Protein AF-0000000078707682 (afdb_homodimer)

Radius of gyration: 32.66 Å; Cα contacts (8 Å, |Δi|>4): 529; chains: 2; bounding box: 116×86×97 Å

Structure (mmCIF, N/CA/C/O backbone):
data_AF-0000000078707682-model_v1
#
loop_
_entity.id
_entity.type
_entity.pdbx_description
1 polymer 'Single-strand binding protein'
#
loop_
_atom_site.group_PDB
_atom_site.id
_atom_site.type_symbol
_atom_site.label_atom_id
_atom_site.label_alt_id
_atom_site.label_comp_id
_atom_site.label_asym_id
_atom_site.label_entity_id
_atom_site.label_seq_id
_atom_site.pdbx_PDB_ins_code
_atom_site.Cartn_x
_atom_site.Cartn_y
_atom_site.Cartn_z
_atom_site.occupancy
_atom_site.B_iso_or_equiv
_atom_site.auth_seq_id
_atom_site.auth_comp_id
_atom_site.auth_asym_id
_atom_site.auth_atom_id
_atom_site.pdbx_PDB_model_num
ATOM 1 N N . MET A 1 1 ? -47 -43.594 68.375 1 39.97 1 MET A N 1
ATOM 2 C CA . MET A 1 1 ? -46.594 -43.719 67 1 39.97 1 MET A CA 1
ATOM 3 C C . MET A 1 1 ? -46.312 -42.344 66.375 1 39.97 1 MET A C 1
ATOM 5 O O . MET A 1 1 ? -47.25 -41.594 66.062 1 39.97 1 MET A O 1
ATOM 9 N N . ASN A 1 2 ? -45.188 -41.594 66.938 1 47.91 2 ASN A N 1
ATOM 10 C CA . ASN A 1 2 ? -44.656 -40.281 66.562 1 47.91 2 ASN A CA 1
ATOM 11 C C . ASN A 1 2 ? -44.219 -40.188 65.125 1 47.91 2 ASN A C 1
ATOM 13 O O . ASN A 1 2 ? -43.344 -40.938 64.688 1 47.91 2 ASN A O 1
ATOM 17 N N . HIS A 1 3 ? -45.188 -39.844 64.188 1 53 3 HIS A N 1
ATOM 18 C CA . HIS A 1 3 ? -45 -39.562 62.75 1 53 3 HIS A CA 1
ATOM 19 C C . HIS A 1 3 ? -44 -38.406 62.562 1 53 3 HIS A C 1
ATOM 21 O O . HIS A 1 3 ? -44.312 -37.25 62.812 1 53 3 HIS A O 1
ATOM 27 N N . LEU A 1 4 ? -42.625 -38.688 62.781 1 52.31 4 LEU A N 1
ATOM 28 C CA . LEU A 1 4 ? -41.531 -37.812 62.438 1 52.31 4 LEU A CA 1
ATOM 29 C C . LEU A 1 4 ? -41.562 -37.469 60.969 1 52.31 4 LEU A C 1
ATOM 31 O O . LEU A 1 4 ? -41.406 -38.344 60.094 1 52.31 4 LEU A O 1
ATOM 35 N N . THR A 1 5 ? -42.438 -36.469 60.531 1 50.19 5 THR A N 1
ATOM 36 C CA . THR A 1 5 ? -42.469 -35.938 59.188 1 50.19 5 THR A CA 1
ATOM 37 C C . THR A 1 5 ? -41.094 -35.375 58.781 1 50.19 5 THR A C 1
ATOM 39 O O . THR A 1 5 ? -40.594 -34.469 59.438 1 50.19 5 THR A O 1
ATOM 42 N N . ALA A 1 6 ? -40.156 -36.219 58.188 1 54.31 6 ALA A N 1
ATOM 43 C CA . ALA A 1 6 ? -38.906 -35.812 57.531 1 54.31 6 ALA A CA 1
ATOM 44 C C . ALA A 1 6 ? -39.156 -34.719 56.5 1 54.31 6 ALA A C 1
ATOM 46 O O . ALA A 1 6 ? -39.906 -34.969 55.531 1 54.31 6 ALA A O 1
ATOM 47 N N . GLN A 1 7 ? -39.344 -33.406 57 1 51.78 7 GLN A N 1
ATOM 48 C CA . GLN A 1 7 ? -39.344 -32.281 56.062 1 51.78 7 GLN A CA 1
ATOM 49 C C . GLN A 1 7 ? -38.156 -32.312 55.125 1 51.78 7 GLN A C 1
ATOM 51 O O . GLN A 1 7 ? -37 -32.375 55.562 1 51.78 7 GLN A O 1
ATOM 56 N N . PHE A 1 8 ? -38.406 -32.969 53.969 1 53 8 PHE A N 1
ATOM 57 C CA . PHE A 1 8 ? -37.5 -32.875 52.812 1 53 8 PHE A CA 1
ATOM 58 C C . PHE A 1 8 ? -37.125 -31.438 52.531 1 53 8 PHE A C 1
ATOM 60 O O . PHE A 1 8 ? -37.969 -30.641 52.156 1 53 8 PHE A O 1
ATOM 67 N N . ILE A 1 9 ? -36.188 -30.859 53.406 1 53.03 9 ILE A N 1
ATOM 68 C CA . ILE A 1 9 ? -35.594 -29.594 53 1 53.03 9 ILE A CA 1
ATOM 69 C C . ILE A 1 9 ? -34.969 -29.703 51.625 1 53.03 9 ILE A C 1
ATOM 71 O O . ILE A 1 9 ? -34.031 -30.453 51.406 1 53.03 9 ILE A O 1
ATOM 75 N N . ARG A 1 10 ? -35.812 -29.531 50.594 1 48.59 10 ARG A N 1
ATOM 76 C CA . ARG A 1 10 ? -35.281 -29.359 49.25 1 48.59 10 ARG A CA 1
ATOM 77 C C . ARG A 1 10 ? -34.281 -28.188 49.188 1 48.59 10 ARG A C 1
ATOM 79 O O . ARG A 1 10 ? -34.625 -27.062 49.562 1 48.59 10 ARG A O 1
ATOM 86 N N . LYS A 1 11 ? -32.969 -28.422 49.406 1 48.66 11 LYS A N 1
ATOM 87 C CA . LYS A 1 11 ? -31.938 -27.422 49.094 1 48.66 11 LYS A CA 1
ATOM 88 C C . LYS A 1 11 ? -32.125 -26.875 47.656 1 48.66 11 LYS A C 1
ATOM 90 O O . LYS A 1 11 ? -32.281 -27.656 46.719 1 48.66 11 LYS A O 1
ATOM 95 N N . SER A 1 12 ? -32.812 -25.703 47.531 1 48.81 12 SER A N 1
ATOM 96 C CA . SER A 1 12 ? -32.812 -24.938 46.281 1 48.81 12 SER A CA 1
ATOM 97 C C . SER A 1 12 ? -31.406 -24.844 45.688 1 48.81 12 SER A C 1
ATOM 99 O O . SER A 1 12 ? -30.469 -24.422 46.375 1 48.81 12 SER A O 1
ATOM 101 N N . ALA A 1 13 ? -30.969 -25.906 44.969 1 51.53 13 ALA A N 1
ATOM 102 C CA . ALA A 1 13 ? -29.75 -25.797 44.156 1 51.53 13 ALA A CA 1
ATOM 103 C C . ALA A 1 13 ? -29.656 -24.422 43.5 1 51.53 13 ALA A C 1
ATOM 105 O O . ALA A 1 13 ? -30.562 -24.016 42.75 1 51.53 13 ALA A O 1
ATOM 106 N N . ALA A 1 14 ? -29.125 -23.359 44.312 1 53.62 14 ALA A N 1
ATOM 107 C CA . ALA A 1 14 ? -28.797 -22.062 43.719 1 53.62 14 ALA A CA 1
ATOM 108 C C . ALA A 1 14 ? -28.203 -22.234 42.312 1 53.62 14 ALA A C 1
ATOM 110 O O . ALA A 1 14 ? -27.297 -23.031 42.125 1 53.62 14 ALA A O 1
ATOM 111 N N . GLN A 1 15 ? -29.047 -22.266 41.25 1 52.91 15 GLN A N 1
ATOM 112 C CA . GLN A 1 15 ? -28.641 -22.219 39.844 1 52.91 15 GLN A CA 1
ATOM 113 C C . GLN A 1 15 ? -27.469 -21.25 39.656 1 52.91 15 GLN A C 1
ATOM 115 O O . GLN A 1 15 ? -27.453 -20.172 40.25 1 52.91 15 GLN A O 1
ATOM 120 N N . ALA A 1 16 ? -26.188 -21.734 39.438 1 56.91 16 ALA A N 1
ATOM 121 C CA . ALA A 1 16 ? -25 -20.953 39.094 1 56.91 16 ALA A CA 1
ATOM 122 C C . ALA A 1 16 ? -25.312 -19.969 37.969 1 56.91 16 ALA A C 1
ATOM 124 O O . ALA A 1 16 ? -26.109 -20.266 37.094 1 56.91 16 ALA A O 1
ATOM 125 N N . PRO A 1 17 ? -25.141 -18.641 38.312 1 53.34 17 PRO A N 1
ATOM 126 C CA . PRO A 1 17 ? -25.359 -17.656 37.25 1 53.34 17 PRO A CA 1
ATOM 127 C C . PRO A 1 17 ? -24.625 -18.016 35.969 1 53.34 17 PRO A C 1
ATOM 129 O O . PRO A 1 17 ? -23.484 -18.469 36 1 53.34 17 PRO A O 1
ATOM 132 N N . LEU A 1 18 ? -25.328 -18.547 34.969 1 54 18 LEU A N 1
ATOM 133 C CA . LEU A 1 18 ? -24.781 -18.672 33.594 1 54 18 LEU A CA 1
ATOM 134 C C . LEU A 1 18 ? -24.062 -17.391 33.188 1 54 18 LEU A C 1
ATOM 136 O O . LEU A 1 18 ? -24.625 -16.297 33.281 1 54 18 LEU A O 1
ATOM 140 N N . CYS A 1 19 ? -22.797 -17.266 33.469 1 49.53 19 CYS A N 1
ATOM 141 C CA . CYS A 1 19 ? -21.984 -16.188 32.906 1 49.53 19 CYS A CA 1
ATOM 142 C C . CYS A 1 19 ? -22.328 -15.961 31.422 1 49.53 19 CYS A C 1
ATOM 144 O O . CYS A 1 19 ? -22.297 -16.891 30.625 1 49.53 19 CYS A O 1
ATOM 146 N N . ARG A 1 20 ? -23.172 -15.023 31.094 1 51.44 20 ARG A N 1
ATOM 147 C CA . ARG A 1 20 ? -23.359 -14.586 29.719 1 51.44 20 ARG A CA 1
ATOM 148 C C . ARG A 1 20 ? -22.016 -14.266 29.062 1 51.44 20 ARG A C 1
ATOM 150 O O . ARG A 1 20 ? -21.234 -13.461 29.594 1 51.44 20 ARG A O 1
ATOM 157 N N . ARG A 1 21 ? -21.438 -15.219 28.469 1 47.03 21 ARG A N 1
ATOM 158 C CA . ARG A 1 21 ? -20.297 -14.953 27.594 1 47.03 21 ARG A CA 1
ATOM 159 C C . ARG A 1 21 ? -20.562 -13.742 26.703 1 47.03 21 ARG A C 1
ATOM 161 O O . ARG A 1 21 ? -21.547 -13.719 25.953 1 47.03 21 ARG A O 1
ATOM 168 N N . PHE A 1 22 ? -20.25 -12.516 27.172 1 44.34 22 PHE A N 1
ATOM 169 C CA . PHE A 1 22 ? -20.219 -11.406 26.234 1 44.34 22 PHE A CA 1
ATOM 170 C C . PHE A 1 22 ? -19.453 -11.789 24.969 1 44.34 22 PHE A C 1
ATOM 172 O O . PHE A 1 22 ? -18.266 -12.102 25.031 1 44.34 22 PHE A O 1
ATOM 179 N N . SER A 1 23 ? -20.156 -12.539 24.094 1 45.31 23 SER A N 1
ATOM 180 C CA . SER A 1 23 ? -19.531 -12.664 22.781 1 45.31 23 SER A CA 1
ATOM 181 C C . SER A 1 23 ? -19.047 -11.305 22.266 1 45.31 23 SER A C 1
ATOM 183 O O . SER A 1 23 ? -19.844 -10.375 22.125 1 45.31 23 SER A O 1
ATOM 185 N N . VAL A 1 24 ? -17.969 -10.805 22.734 1 47.12 24 VAL A N 1
ATOM 186 C CA . VAL A 1 24 ? -17.391 -9.578 22.188 1 47.12 24 VAL A CA 1
ATOM 187 C C . VAL A 1 24 ? -17.281 -9.688 20.672 1 47.12 24 VAL A C 1
ATOM 189 O O . VAL A 1 24 ? -16.469 -10.461 20.156 1 47.12 24 VAL A O 1
ATOM 192 N N . THR A 1 25 ? -18.375 -9.711 19.875 1 49.91 25 THR A N 1
ATOM 193 C CA . THR A 1 25 ? -18.328 -9.578 18.422 1 49.91 25 THR A CA 1
ATOM 194 C C . THR A 1 25 ? -17.406 -8.43 18.016 1 49.91 25 THR A C 1
ATOM 196 O O . THR A 1 25 ? -17.75 -7.262 18.219 1 49.91 25 THR A O 1
ATOM 199 N N . THR A 1 26 ? -16.156 -8.57 18.328 1 50.88 26 THR A N 1
ATOM 200 C CA . THR A 1 26 ? -15.227 -7.523 17.922 1 50.88 26 THR A CA 1
ATOM 201 C C . THR A 1 26 ? -15.539 -7.062 16.5 1 50.88 26 THR A C 1
ATOM 203 O O . THR A 1 26 ? -15.695 -7.883 15.586 1 50.88 26 THR A O 1
ATOM 206 N N . ALA A 1 27 ? -16.328 -6.094 16.422 1 53.97 27 ALA A N 1
ATOM 207 C CA . ALA A 1 27 ? -16.656 -5.445 15.156 1 53.97 27 ALA A CA 1
ATOM 208 C C . ALA A 1 27 ? -15.469 -5.484 14.203 1 53.97 27 ALA A C 1
ATOM 210 O O . ALA A 1 27 ? -14.328 -5.23 14.602 1 53.97 27 ALA A O 1
ATOM 211 N N . SER A 1 28 ? -15.422 -6.516 13.336 1 60.12 28 SER A N 1
ATOM 212 C CA . SER A 1 28 ? -14.367 -6.68 12.336 1 60.12 28 SER A CA 1
ATOM 213 C C . SER A 1 28 ? -14.008 -5.352 11.688 1 60.12 28 SER A C 1
ATOM 215 O O . SER A 1 28 ? -14.805 -4.793 10.922 1 60.12 28 SER A O 1
ATOM 217 N N . SER A 1 29 ? -13.156 -4.531 12.359 1 81.19 29 SER A N 1
ATOM 218 C CA . SER A 1 29 ? -12.742 -3.242 11.812 1 81.19 29 SER A CA 1
ATOM 219 C C . SER A 1 29 ? -11.914 -3.424 10.547 1 81.19 29 SER A C 1
ATOM 221 O O . SER A 1 29 ? -11.227 -4.434 10.383 1 81.19 29 SER A O 1
ATOM 223 N N . MET A 1 30 ? -12.297 -2.74 9.445 1 89.19 30 MET A N 1
ATOM 224 C CA . MET A 1 30 ? -11.492 -2.699 8.227 1 89.19 30 MET A CA 1
ATOM 225 C C . MET A 1 30 ? -10.148 -2.023 8.484 1 89.19 30 MET A C 1
ATOM 227 O O . MET A 1 30 ? -10.031 -1.186 9.375 1 89.19 30 MET A O 1
ATOM 231 N N . TYR A 1 31 ? -9.227 -2.695 7.836 1 90.38 31 TYR A N 1
ATOM 232 C CA . TYR A 1 31 ? -7.855 -2.26 8.062 1 90.38 31 TYR A CA 1
ATOM 233 C C . TYR A 1 31 ? -7.133 -2.02 6.742 1 90.38 31 TYR A C 1
ATOM 235 O O . TYR A 1 31 ? -7.266 -2.809 5.805 1 90.38 31 TYR A O 1
ATOM 243 N N . ASN A 1 32 ? -6.453 -0.875 6.535 1 95.38 32 ASN A N 1
ATOM 244 C CA . ASN A 1 32 ? -5.609 -0.498 5.406 1 95.38 32 ASN A CA 1
ATOM 245 C C . ASN A 1 32 ? -4.297 0.125 5.875 1 95.38 32 ASN A C 1
ATOM 247 O O . ASN A 1 32 ? -4.258 1.3 6.242 1 95.38 32 ASN A O 1
ATOM 251 N N . ARG A 1 33 ? -3.25 -0.636 5.801 1 95.38 33 ARG A N 1
ATOM 252 C CA . ARG A 1 33 ? -1.972 -0.145 6.305 1 95.38 33 ARG A CA 1
ATOM 253 C C . ARG A 1 33 ? -0.831 -0.515 5.363 1 95.38 33 ARG A C 1
ATOM 255 O O . ARG A 1 33 ? -0.75 -1.651 4.895 1 95.38 33 ARG A O 1
ATOM 262 N N . VAL A 1 34 ? -0.071 0.464 5.148 1 96.56 34 VAL A N 1
ATOM 263 C CA . VAL A 1 34 ? 1.146 0.292 4.363 1 96.56 34 VAL A CA 1
ATOM 264 C C . VAL A 1 34 ? 2.365 0.635 5.219 1 96.56 34 VAL A C 1
ATOM 266 O O . VAL A 1 34 ? 2.369 1.646 5.926 1 96.56 34 VAL A O 1
ATOM 269 N N . THR A 1 35 ? 3.332 -0.21 5.191 1 96.06 35 THR A N 1
ATOM 270 C CA . THR A 1 35 ? 4.621 0.032 5.828 1 96.06 35 THR A CA 1
ATOM 271 C C . THR A 1 35 ? 5.754 -0.079 4.812 1 96.06 35 THR A C 1
ATOM 273 O O . THR A 1 35 ? 5.945 -1.132 4.199 1 96.06 35 THR A O 1
ATOM 276 N N . LEU A 1 36 ? 6.488 0.986 4.695 1 95.94 36 LEU A N 1
ATOM 277 C CA . LEU A 1 36 ? 7.609 1.041 3.76 1 95.94 36 LEU A CA 1
ATOM 278 C C . LEU A 1 36 ? 8.906 1.394 4.48 1 95.94 36 LEU A C 1
ATOM 280 O O . LEU A 1 36 ? 8.914 2.25 5.367 1 95.94 36 LEU A O 1
ATOM 284 N N . VAL A 1 37 ? 9.906 0.72 4.121 1 95 37 VAL A N 1
ATOM 285 C CA . VAL A 1 37 ? 11.273 1.131 4.422 1 95 37 VAL A CA 1
ATOM 286 C C . VAL A 1 37 ? 12.078 1.237 3.127 1 95 37 VAL A C 1
ATOM 288 O O . VAL A 1 37 ? 12.234 0.25 2.404 1 95 37 VAL A O 1
ATOM 291 N N . GLY A 1 38 ? 12.445 2.359 2.824 1 95.88 38 GLY A N 1
ATOM 292 C CA . GLY A 1 38 ? 13.172 2.633 1.593 1 95.88 38 GLY A CA 1
ATOM 293 C C . GLY A 1 38 ? 13.93 3.949 1.623 1 95.88 38 GLY A C 1
ATOM 294 O O . GLY A 1 38 ? 14.109 4.543 2.688 1 95.88 38 GLY A O 1
ATOM 295 N N . ASN A 1 39 ? 14.422 4.344 0.494 1 95.19 39 ASN A N 1
ATOM 296 C CA . ASN A 1 39 ? 15.211 5.562 0.378 1 95.19 39 ASN A CA 1
ATOM 297 C C . ASN A 1 39 ? 14.414 6.688 -0.28 1 95.19 39 ASN A C 1
ATOM 299 O O . ASN A 1 39 ? 13.703 6.457 -1.258 1 95.19 39 ASN A O 1
ATOM 303 N N . VAL A 1 40 ? 14.641 7.797 0.328 1 95.81 40 VAL A N 1
ATOM 304 C CA . VAL A 1 40 ? 13.992 8.969 -0.249 1 95.81 40 VAL A CA 1
ATOM 305 C C . VAL A 1 40 ? 14.594 9.273 -1.619 1 95.81 40 VAL A C 1
ATOM 307 O O . VAL A 1 40 ? 15.812 9.242 -1.788 1 95.81 40 VAL A O 1
ATOM 310 N N . GLY A 1 41 ? 13.758 9.508 -2.605 1 96 41 GLY A N 1
ATOM 311 C CA . GLY A 1 41 ? 14.219 9.859 -3.939 1 96 41 GLY A CA 1
ATOM 312 C C . GLY A 1 41 ? 14.633 11.312 -4.062 1 96 41 GLY A C 1
ATOM 313 O O . GLY A 1 41 ? 15.82 11.633 -3.975 1 96 41 GLY A O 1
ATOM 314 N N . GLN A 1 42 ? 13.672 12.227 -4.273 1 94.25 42 GLN A N 1
ATOM 315 C CA . GLN A 1 42 ? 13.93 13.664 -4.371 1 94.25 42 GLN A CA 1
ATOM 316 C C . GLN A 1 42 ? 13.477 14.383 -3.105 1 94.25 42 GLN A C 1
ATOM 318 O O . GLN A 1 42 ? 12.805 13.805 -2.256 1 94.25 42 GLN A O 1
ATOM 323 N N . LEU A 1 43 ? 13.906 15.578 -3.072 1 93.69 43 LEU A N 1
ATOM 324 C CA . LEU A 1 43 ? 13.5 16.406 -1.946 1 93.69 43 LEU A CA 1
ATOM 325 C C . LEU A 1 43 ? 11.977 16.547 -1.894 1 93.69 43 LEU A C 1
ATOM 327 O O . LEU A 1 43 ? 11.328 16.719 -2.93 1 93.69 43 LEU A O 1
ATOM 331 N N . PRO A 1 44 ? 11.492 16.484 -0.747 1 95.31 44 PRO A N 1
ATOM 332 C CA . PRO A 1 44 ? 10.039 16.672 -0.635 1 95.31 44 PRO A CA 1
ATOM 333 C C . PRO A 1 44 ? 9.578 18.047 -1.106 1 95.31 44 PRO A C 1
ATOM 335 O O . PRO A 1 44 ? 10.266 19.047 -0.881 1 95.31 44 PRO A O 1
ATOM 338 N N . THR A 1 45 ? 8.453 18.047 -1.744 1 95.31 45 THR A N 1
ATOM 339 C CA . THR A 1 45 ? 7.84 19.281 -2.244 1 95.31 45 THR A CA 1
ATOM 340 C C . THR A 1 45 ? 6.602 19.641 -1.431 1 95.31 45 THR A C 1
ATOM 342 O O . THR A 1 45 ? 5.77 18.766 -1.144 1 95.31 45 THR A O 1
ATOM 345 N N . PHE A 1 46 ? 6.488 20.953 -1.087 1 94.25 46 PHE A N 1
ATOM 346 C CA . PHE A 1 46 ? 5.328 21.453 -0.352 1 94.25 46 PHE A CA 1
ATOM 347 C C . PHE A 1 46 ? 4.305 22.062 -1.302 1 94.25 46 PHE A C 1
ATOM 349 O O . PHE A 1 46 ? 4.652 22.875 -2.156 1 94.25 46 PHE A O 1
ATOM 356 N N . HIS A 1 47 ? 3.127 21.484 -1.215 1 93.12 47 HIS A N 1
ATOM 357 C CA . HIS A 1 47 ? 2.004 22.031 -1.968 1 93.12 47 HIS A CA 1
ATOM 358 C C . HIS A 1 47 ? 1.03 22.766 -1.051 1 93.12 47 HIS A C 1
ATOM 360 O O . HIS A 1 47 ? 0.373 22.141 -0.214 1 93.12 47 HIS A O 1
ATOM 366 N N . GLU A 1 48 ? 0.895 24 -1.245 1 89.69 48 GLU A N 1
ATOM 367 C CA . GLU A 1 48 ? -0.021 24.797 -0.43 1 89.69 48 GLU A CA 1
ATOM 368 C C . GLU A 1 48 ? -1.459 24.656 -0.923 1 89.69 48 GLU A C 1
ATOM 370 O O . GLU A 1 48 ? -1.707 24.625 -2.129 1 89.69 48 GLU A O 1
ATOM 375 N N . PHE A 1 49 ? -2.363 24.422 0.012 1 83.94 49 PHE A N 1
ATOM 376 C CA . PHE A 1 49 ? -3.768 24.453 -0.379 1 83.94 49 PHE A CA 1
ATOM 377 C C . PHE A 1 49 ? -4.215 25.875 -0.677 1 83.94 49 PHE A C 1
ATOM 379 O O . PHE A 1 49 ? -3.711 26.828 -0.08 1 83.94 49 PHE A O 1
ATOM 386 N N . PRO A 1 50 ? -5.043 26.016 -1.774 1 71.5 50 PRO A N 1
ATOM 387 C CA . PRO A 1 50 ? -5.527 27.359 -2.057 1 71.5 50 PRO A CA 1
ATOM 388 C C . PRO A 1 50 ? -6.336 27.953 -0.903 1 71.5 50 PRO A C 1
ATOM 390 O O . PRO A 1 50 ? -6.984 27.219 -0.157 1 71.5 50 PRO A O 1
ATOM 393 N N . ALA A 1 51 ? -5.984 29.047 -0.509 1 59.31 51 ALA A N 1
ATOM 394 C CA . ALA A 1 51 ? -6.695 29.797 0.532 1 59.31 51 ALA A CA 1
ATOM 395 C C . ALA A 1 51 ? -8.203 29.766 0.288 1 59.31 51 ALA A C 1
ATOM 397 O O . ALA A 1 51 ? -8.656 29.891 -0.854 1 59.31 51 ALA A O 1
ATOM 398 N N . ARG A 1 52 ? -8.914 28.844 0.993 1 55.41 52 ARG A N 1
ATOM 399 C CA . ARG A 1 52 ? -10.359 29.031 0.872 1 55.41 52 ARG A CA 1
ATOM 400 C C . ARG A 1 52 ? -10.75 30.484 1.145 1 55.41 52 ARG A C 1
ATOM 402 O O . ARG A 1 52 ? -10.312 31.062 2.133 1 55.41 52 ARG A O 1
ATOM 409 N N . SER A 1 53 ? -11.062 31.109 0.08 1 48.62 53 SER A N 1
ATOM 410 C CA . SER A 1 53 ? -11.562 32.469 0.257 1 48.62 53 SER A CA 1
ATOM 411 C C . SER A 1 53 ? -12.672 32.5 1.302 1 48.62 53 SER A C 1
ATOM 413 O O . SER A 1 53 ? -13.641 31.75 1.222 1 48.62 53 SER A O 1
ATOM 415 N N . GLN A 1 54 ? -12.312 32.781 2.529 1 44.5 54 GLN A N 1
ATOM 416 C CA . GLN A 1 54 ? -13.32 33.062 3.539 1 44.5 54 GLN A CA 1
ATOM 417 C C . GLN A 1 54 ? -14.406 34 2.979 1 44.5 54 GLN A C 1
ATOM 419 O O . GLN A 1 54 ? -14.156 35.156 2.699 1 44.5 54 GLN A O 1
ATOM 424 N N . GLU A 1 55 ? -15.328 33.5 2.217 1 42.09 55 GLU A N 1
ATOM 425 C CA . GLU A 1 55 ? -16.391 34.406 1.821 1 42.09 55 GLU A CA 1
ATOM 426 C C . GLU A 1 55 ? -16.828 35.281 2.994 1 42.09 55 GLU A C 1
ATOM 428 O O . GLU A 1 55 ? -17.703 36.125 2.844 1 42.09 55 GLU A O 1
ATOM 433 N N . ASP A 1 56 ? -17.047 34.812 4.301 1 37.59 56 ASP A N 1
ATOM 434 C CA . ASP A 1 56 ? -17.875 35.688 5.098 1 37.59 56 ASP A CA 1
ATOM 435 C C . ASP A 1 56 ? -17.141 37 5.418 1 37.59 56 ASP A C 1
ATOM 437 O O . ASP A 1 56 ? -15.953 36.969 5.734 1 37.59 56 ASP A O 1
ATOM 441 N N . GLY A 1 57 ? -17.5 38.219 5.008 1 41.16 57 GLY A N 1
ATOM 442 C CA . GLY A 1 57 ? -17.266 39.656 5.188 1 41.16 57 GLY A CA 1
ATOM 443 C C . GLY A 1 57 ? -16.812 40 6.594 1 41.16 57 GLY A C 1
ATOM 444 O O . GLY A 1 57 ? -16.766 41.188 6.953 1 41.16 57 GLY A O 1
ATOM 445 N N . GLY A 1 58 ? -17.172 39.219 7.664 1 41.75 58 GLY A N 1
ATOM 446 C CA . GLY A 1 58 ? -16.891 39.875 8.938 1 41.75 58 GLY A CA 1
ATOM 447 C C . GLY A 1 58 ? -15.414 40.094 9.18 1 41.75 58 GLY A C 1
ATOM 448 O O . GLY A 1 58 ? -14.57 39.469 8.516 1 41.75 58 GLY A O 1
ATOM 449 N N . ALA A 1 59 ? -15.07 41.219 9.859 1 40.69 59 ALA A N 1
ATOM 450 C CA . ALA A 1 59 ? -13.789 41.781 10.305 1 40.69 59 ALA A CA 1
ATOM 451 C C . ALA A 1 59 ? -12.883 40.688 10.875 1 40.69 59 ALA A C 1
ATOM 453 O O . ALA A 1 59 ? -13.141 40.156 11.969 1 40.69 59 ALA A O 1
ATOM 454 N N . VAL A 1 60 ? -12.367 39.812 10.164 1 38.97 60 VAL A N 1
ATOM 455 C CA . VAL A 1 60 ? -11.32 38.969 10.727 1 38.97 60 VAL A CA 1
ATOM 456 C C . VAL A 1 60 ? -10.219 39.844 11.32 1 38.97 60 VAL A C 1
ATOM 458 O O . VAL A 1 60 ? -9.711 40.75 10.664 1 38.97 60 VAL A O 1
ATOM 461 N N . SER A 1 61 ? -10.281 40.188 12.602 1 39.34 61 SER A N 1
ATOM 462 C CA . SER A 1 61 ? -9.203 40.875 13.297 1 39.34 61 SER A CA 1
ATOM 463 C C . SER A 1 61 ? -7.836 40.375 12.836 1 39.34 61 SER A C 1
ATOM 465 O O . SER A 1 61 ? -7.707 39.25 12.359 1 39.34 61 SER A O 1
ATOM 467 N N . GLU A 1 62 ? -6.719 41.312 12.586 1 41.38 62 GLU A N 1
ATOM 468 C CA . GLU A 1 62 ? -5.316 41.281 12.188 1 41.38 62 GLU A CA 1
ATOM 469 C C . GLU A 1 62 ? -4.598 40.062 12.797 1 41.38 62 GLU A C 1
ATOM 471 O O . GLU A 1 62 ? -3.51 39.688 12.352 1 41.38 62 GLU A O 1
ATOM 476 N N . THR A 1 63 ? -4.691 40.031 14.164 1 40.41 63 THR A N 1
ATOM 477 C CA . THR A 1 63 ? -3.676 39.312 14.93 1 40.41 63 THR A CA 1
ATOM 478 C C . THR A 1 63 ? -3.549 37.875 14.453 1 40.41 63 THR A C 1
ATOM 480 O O . THR A 1 63 ? -2.439 37.344 14.312 1 40.41 63 THR A O 1
ATOM 483 N N . SER A 1 64 ? -4.523 37.062 14.766 1 41.16 64 SER A N 1
ATOM 484 C CA . SER A 1 64 ? -4.363 35.594 14.836 1 41.16 64 SER A CA 1
ATOM 485 C C . SER A 1 64 ? -4.348 34.969 13.438 1 41.16 64 SER A C 1
ATOM 487 O O . SER A 1 64 ? -4.457 33.75 13.297 1 41.16 64 SER A O 1
ATOM 489 N N . SER A 1 65 ? -4.598 35.75 12.414 1 42.91 65 SER A N 1
ATOM 490 C CA . SER A 1 65 ? -4.926 35.094 11.156 1 42.91 65 SER A CA 1
ATOM 491 C C . SER A 1 65 ? -3.707 34.406 10.562 1 42.91 65 SER A C 1
ATOM 493 O O . SER A 1 65 ? -3.344 34.656 9.406 1 42.91 65 SER A O 1
ATOM 495 N N . ALA A 1 66 ? -2.646 34.312 11.273 1 44.09 66 ALA A N 1
ATOM 496 C CA . ALA A 1 66 ? -1.682 33.438 10.625 1 44.09 66 ALA A CA 1
ATOM 497 C C . ALA A 1 66 ? -2.387 32.312 9.859 1 44.09 66 ALA A C 1
ATOM 499 O O . ALA A 1 66 ? -2.91 31.391 10.469 1 44.09 66 ALA A O 1
ATOM 500 N N . SER A 1 67 ? -3.111 32.594 8.836 1 47.34 67 SER A N 1
ATOM 501 C CA . SER A 1 67 ? -3.641 31.656 7.871 1 47.34 67 SER A CA 1
ATOM 502 C C . SER A 1 67 ? -2.697 30.469 7.691 1 47.34 67 SER A C 1
ATOM 504 O O . SER A 1 67 ? -1.639 30.594 7.07 1 47.34 67 SER A O 1
ATOM 506 N N . THR A 1 68 ? -2.289 29.812 8.758 1 49.59 68 THR A N 1
ATOM 507 C CA . THR A 1 68 ? -1.44 28.625 8.648 1 49.59 68 THR A CA 1
ATOM 508 C C . THR A 1 68 ? -1.679 27.906 7.324 1 49.59 68 THR A C 1
ATOM 510 O O . THR A 1 68 ? -2.789 27.453 7.055 1 49.59 68 THR A O 1
ATOM 513 N N . ALA A 1 69 ? -1.065 28.375 6.293 1 55.47 69 ALA A N 1
ATOM 514 C CA . ALA A 1 69 ? -1.097 27.719 4.988 1 55.47 69 ALA A CA 1
ATOM 515 C C . ALA A 1 69 ? -1.206 26.203 5.137 1 55.47 69 ALA A C 1
ATOM 517 O O . ALA A 1 69 ? -0.338 25.578 5.738 1 55.47 69 ALA A O 1
ATOM 518 N N . THR A 1 70 ? -2.402 25.641 5.246 1 79.25 70 THR A N 1
ATOM 519 C CA . THR A 1 70 ? -2.609 24.203 5.254 1 79.25 70 THR A CA 1
ATOM 520 C C . THR A 1 70 ? -2.184 23.578 3.924 1 79.25 70 THR A C 1
ATOM 522 O O . THR A 1 70 ? -2.451 24.141 2.859 1 79.25 70 THR A O 1
ATOM 525 N N . GLY A 1 71 ? -1.175 22.891 3.85 1 89.44 71 GLY A N 1
ATOM 526 C CA . GLY A 1 71 ? -0.692 22.219 2.652 1 89.44 71 GLY A CA 1
ATOM 527 C C . GLY A 1 71 ? -0.325 20.766 2.889 1 89.44 71 GLY A C 1
ATOM 528 O O . GLY A 1 71 ? -0.646 20.203 3.938 1 89.44 71 GLY A O 1
ATOM 529 N N . VAL A 1 72 ? 0.099 20.234 1.822 1 92.81 72 VAL A N 1
ATOM 530 C CA . VAL A 1 72 ? 0.501 18.828 1.844 1 92.81 72 VAL A CA 1
ATOM 531 C C . VAL A 1 72 ? 1.914 18.688 1.283 1 92.81 72 VAL A C 1
ATOM 533 O O . VAL A 1 72 ? 2.316 19.453 0.398 1 92.81 72 VAL A O 1
ATOM 536 N N . TRP A 1 73 ? 2.684 17.734 1.856 1 93.69 73 TRP A N 1
ATOM 537 C CA . TRP A 1 73 ? 4.008 17.375 1.354 1 93.69 73 TRP A CA 1
ATOM 538 C C . TRP A 1 73 ? 3.943 16.125 0.484 1 93.69 73 TRP A C 1
ATOM 540 O O . TRP A 1 73 ? 3.234 15.172 0.811 1 93.69 73 TRP A O 1
ATOM 550 N N . THR A 1 74 ? 4.75 16.172 -0.598 1 94.81 74 THR A N 1
ATOM 551 C CA . THR A 1 74 ? 4.852 14.984 -1.441 1 94.81 74 THR A CA 1
ATOM 552 C C . THR A 1 74 ? 6.312 14.641 -1.715 1 94.81 74 THR A C 1
ATOM 554 O O . THR A 1 74 ? 7.148 15.531 -1.874 1 94.81 74 THR A O 1
ATOM 557 N N . PHE A 1 75 ? 6.668 13.359 -1.758 1 95.12 75 PHE A N 1
ATOM 558 C CA . PHE A 1 75 ? 7.973 12.82 -2.119 1 95.12 75 PHE A CA 1
ATOM 559 C C . PHE A 1 75 ? 7.863 11.344 -2.498 1 95.12 75 PHE A C 1
ATOM 561 O O . PHE A 1 75 ? 6.789 10.75 -2.398 1 95.12 75 PHE A O 1
ATOM 568 N N . SER A 1 76 ? 8.93 10.828 -2.943 1 96.12 76 SER A N 1
ATOM 569 C CA . SER A 1 76 ? 8.922 9.422 -3.338 1 96.12 76 SER A CA 1
ATOM 570 C C . SER A 1 76 ? 9.891 8.602 -2.486 1 96.12 76 SER A C 1
ATOM 572 O O . SER A 1 76 ? 10.891 9.133 -1.997 1 96.12 76 SER A O 1
ATOM 574 N N . VAL A 1 77 ? 9.539 7.367 -2.332 1 95.75 77 VAL A N 1
ATOM 575 C CA . VAL A 1 77 ? 10.383 6.406 -1.63 1 95.75 77 VAL A CA 1
ATOM 576 C C . VAL A 1 77 ? 10.648 5.199 -2.529 1 95.75 77 VAL A C 1
ATOM 578 O O . VAL A 1 77 ? 9.719 4.617 -3.09 1 95.75 77 VAL A O 1
ATOM 581 N N . ALA A 1 78 ? 11.93 4.945 -2.643 1 96 78 ALA A N 1
ATOM 582 C CA . ALA A 1 78 ? 12.328 3.777 -3.428 1 96 78 ALA A CA 1
ATOM 583 C C . ALA A 1 78 ? 12.445 2.539 -2.545 1 96 78 ALA A C 1
ATOM 585 O O . ALA A 1 78 ? 13.102 2.572 -1.503 1 96 78 ALA A O 1
ATOM 586 N N . THR A 1 79 ? 11.836 1.476 -2.918 1 95.56 79 THR A N 1
ATOM 587 C CA . THR A 1 79 ? 12.07 0.157 -2.34 1 95.56 79 THR A CA 1
ATOM 588 C C . THR A 1 79 ? 12.539 -0.827 -3.408 1 95.56 79 THR A C 1
ATOM 590 O O . THR A 1 79 ? 12.125 -0.734 -4.566 1 95.56 79 THR A O 1
ATOM 593 N N . ASN A 1 80 ? 13.414 -1.667 -2.959 1 92.56 80 ASN A N 1
ATOM 594 C CA . ASN A 1 80 ? 13.977 -2.635 -3.895 1 92.56 80 ASN A CA 1
ATOM 595 C C . ASN A 1 80 ? 13.641 -4.066 -3.486 1 92.56 80 ASN A C 1
ATOM 597 O O . ASN A 1 80 ? 13.547 -4.375 -2.297 1 92.56 80 ASN A O 1
ATOM 601 N N . ARG A 1 81 ? 13.422 -4.82 -4.551 1 85.81 81 ARG A N 1
ATOM 602 C CA . ARG A 1 81 ? 13.234 -6.254 -4.348 1 85.81 81 ARG A CA 1
ATOM 603 C C . ARG A 1 81 ? 14.102 -7.062 -5.301 1 85.81 81 ARG A C 1
ATOM 605 O O . ARG A 1 81 ? 14.32 -6.656 -6.445 1 85.81 81 ARG A O 1
ATOM 612 N N . SER A 1 82 ? 14.648 -8.164 -4.781 1 85.69 82 SER A N 1
ATOM 613 C CA . SER A 1 82 ? 15.453 -9.047 -5.613 1 85.69 82 SER A CA 1
ATOM 614 C C . SER A 1 82 ? 14.633 -10.234 -6.109 1 85.69 82 SER A C 1
ATOM 616 O O . SER A 1 82 ? 13.938 -10.883 -5.328 1 85.69 82 SER A O 1
ATOM 618 N N . LYS A 1 83 ? 14.562 -10.305 -7.426 1 78.75 83 LYS A N 1
ATOM 619 C CA . LYS A 1 83 ? 13.867 -11.445 -8.023 1 78.75 83 LYS A CA 1
ATOM 620 C C . LYS A 1 83 ? 14.797 -12.258 -8.914 1 78.75 83 LYS A C 1
ATOM 622 O O . LYS A 1 83 ? 15.672 -11.695 -9.578 1 78.75 83 LYS A O 1
ATOM 627 N N . LYS A 1 84 ? 14.625 -13.578 -8.844 1 80.75 84 LYS A N 1
ATOM 628 C CA . LYS A 1 84 ? 15.406 -14.461 -9.711 1 80.75 84 LYS A CA 1
ATOM 629 C C . LYS A 1 84 ? 14.781 -14.562 -11.094 1 80.75 84 LYS A C 1
ATOM 631 O O . LYS A 1 84 ? 13.617 -14.945 -11.234 1 80.75 84 LYS A O 1
ATOM 636 N N . SE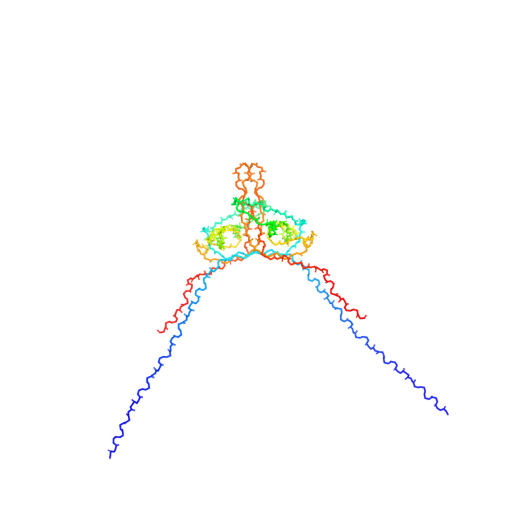R A 1 85 ? 15.523 -14.078 -12.016 1 74.94 85 SER A N 1
ATOM 637 C CA . SER A 1 85 ? 15.047 -14.141 -13.391 1 74.94 85 SER A CA 1
ATOM 638 C C . SER A 1 85 ? 15.039 -15.578 -13.906 1 74.94 85 SER A C 1
ATOM 640 O O . SER A 1 85 ? 15.531 -16.484 -13.227 1 74.94 85 SER A O 1
ATOM 642 N N . PHE A 1 86 ? 14.297 -15.797 -15.055 1 73.25 86 PHE A N 1
ATOM 643 C CA . PHE A 1 86 ? 14.219 -17.109 -15.68 1 73.25 86 PHE A CA 1
ATOM 644 C C . PHE A 1 86 ? 15.609 -17.656 -15.977 1 73.25 86 PHE A C 1
ATOM 646 O O . PHE A 1 86 ? 15.828 -18.875 -15.938 1 73.25 86 PHE A O 1
ATOM 653 N N . THR A 1 87 ? 16.469 -16.781 -16.188 1 77 87 THR A N 1
ATOM 654 C CA . THR A 1 87 ? 17.828 -17.172 -16.547 1 77 87 THR A CA 1
ATOM 655 C C . THR A 1 87 ? 18.656 -17.484 -15.305 1 77 87 THR A C 1
ATOM 657 O O . THR A 1 87 ? 19.797 -17.906 -15.398 1 77 87 THR A O 1
ATOM 660 N N . GLY A 1 88 ? 18 -17.344 -14.227 1 79.56 88 GLY A N 1
ATOM 661 C CA . GLY A 1 88 ? 18.672 -17.656 -12.984 1 79.56 88 GLY A CA 1
ATOM 662 C C . GLY A 1 88 ? 19.422 -16.469 -12.391 1 79.56 88 GLY A C 1
ATOM 663 O O . GLY A 1 88 ? 20.062 -16.594 -11.344 1 79.56 88 GLY A O 1
ATOM 664 N N . GLU A 1 89 ? 19.453 -15.422 -13.172 1 83.81 89 GLU A N 1
ATOM 665 C CA . GLU A 1 89 ? 20.141 -14.234 -12.664 1 83.81 89 GLU A CA 1
ATOM 666 C C . GLU A 1 89 ? 19.234 -13.422 -11.75 1 83.81 89 GLU A C 1
ATOM 668 O O . GLU A 1 89 ? 18.016 -13.359 -11.961 1 83.81 89 GLU A O 1
ATOM 673 N N . TRP A 1 90 ? 19.875 -12.984 -10.648 1 85.44 90 TRP A N 1
ATOM 674 C CA . TRP A 1 90 ? 19.141 -12.109 -9.734 1 85.44 90 TRP A CA 1
ATOM 675 C C . TRP A 1 90 ? 19.031 -10.703 -10.312 1 85.44 90 TRP A C 1
ATOM 677 O O . TRP A 1 90 ? 20.031 -10.102 -10.703 1 85.44 90 TRP A O 1
ATOM 687 N N . VAL A 1 91 ? 17.797 -10.344 -10.492 1 87.19 91 VAL A N 1
ATOM 688 C CA . VAL A 1 91 ? 17.531 -9.008 -11.008 1 87.19 91 VAL A CA 1
ATOM 689 C C . VAL A 1 91 ? 16.891 -8.156 -9.914 1 87.19 91 VAL A C 1
ATOM 691 O O . VAL A 1 91 ? 15.984 -8.609 -9.211 1 87.19 91 VAL A O 1
ATOM 694 N N . ARG A 1 92 ? 17.453 -6.98 -9.766 1 86.38 92 ARG A N 1
ATOM 695 C CA . ARG A 1 92 ? 16.906 -6.023 -8.797 1 86.38 92 ARG A CA 1
ATOM 696 C C . ARG A 1 92 ? 15.828 -5.156 -9.438 1 86.38 92 ARG A C 1
ATOM 698 O O . ARG A 1 92 ? 16.031 -4.574 -10.5 1 86.38 92 ARG A O 1
ATOM 705 N N . GLU A 1 93 ? 14.602 -5.164 -8.797 1 89.38 93 GLU A N 1
ATOM 706 C CA . GLU A 1 93 ? 13.5 -4.309 -9.234 1 89.38 93 GLU A CA 1
ATOM 707 C C . GLU A 1 93 ? 13.203 -3.229 -8.203 1 89.38 93 GLU A C 1
ATOM 709 O O . GLU A 1 93 ? 13.117 -3.514 -7.004 1 89.38 93 GLU A O 1
ATOM 714 N N . THR A 1 94 ? 13.062 -1.963 -8.719 1 92.38 94 THR A N 1
ATOM 715 C CA . THR A 1 94 ? 12.789 -0.833 -7.836 1 92.38 94 THR A CA 1
ATOM 716 C C . THR A 1 94 ? 11.336 -0.377 -7.977 1 92.38 94 THR A C 1
ATOM 718 O O . THR A 1 94 ? 10.836 -0.2 -9.086 1 92.38 94 THR A O 1
ATOM 721 N N . ASP A 1 95 ? 10.68 -0.287 -6.863 1 92.44 95 ASP A N 1
ATOM 722 C CA . ASP A 1 95 ? 9.359 0.336 -6.812 1 92.44 95 ASP A CA 1
ATOM 723 C C . ASP A 1 95 ? 9.445 1.751 -6.242 1 92.44 95 ASP A C 1
ATOM 725 O O . ASP A 1 95 ? 10.07 1.974 -5.203 1 92.44 95 ASP A O 1
ATOM 729 N N . TRP A 1 96 ? 8.836 2.686 -6.949 1 93.06 96 TRP A N 1
ATOM 730 C CA . TRP A 1 96 ? 8.781 4.074 -6.508 1 93.06 96 TRP A CA 1
ATOM 731 C C . TRP A 1 96 ? 7.398 4.41 -5.949 1 93.06 96 TRP A C 1
ATOM 733 O O . TRP A 1 96 ? 6.414 4.445 -6.688 1 93.06 96 TRP A O 1
ATOM 743 N N . HIS A 1 97 ? 7.367 4.598 -4.691 1 94.75 97 HIS A N 1
ATOM 744 C CA . HIS A 1 97 ? 6.121 4.918 -4.008 1 94.75 97 HIS A CA 1
ATOM 745 C C . HIS A 1 97 ? 5.945 6.422 -3.85 1 94.75 97 HIS A C 1
ATOM 747 O O . HIS A 1 97 ? 6.816 7.098 -3.295 1 94.75 97 HIS A O 1
ATOM 753 N N . ARG A 1 98 ? 4.812 6.934 -4.285 1 93.69 98 ARG A N 1
ATOM 754 C CA . ARG A 1 98 ? 4.48 8.328 -4.031 1 93.69 98 ARG A CA 1
ATOM 755 C C . ARG A 1 98 ? 3.85 8.5 -2.652 1 93.69 98 ARG A C 1
ATOM 757 O O . ARG A 1 98 ? 2.84 7.867 -2.342 1 93.69 98 ARG A O 1
ATOM 764 N N . ILE A 1 99 ? 4.438 9.344 -1.859 1 95.19 99 ILE A N 1
ATOM 765 C CA . ILE A 1 99 ? 3.979 9.562 -0.492 1 95.19 99 ILE A CA 1
ATOM 766 C C . ILE A 1 99 ? 3.35 10.945 -0.375 1 95.19 99 ILE A C 1
ATOM 768 O O . ILE A 1 99 ? 3.9 11.93 -0.875 1 95.19 99 ILE A O 1
ATOM 772 N N . LYS A 1 100 ? 2.252 11 0.196 1 94.19 100 LYS A N 1
ATOM 773 C CA . LYS A 1 100 ? 1.599 12.242 0.619 1 94.19 100 LYS A CA 1
ATOM 774 C C . LYS A 1 100 ? 1.569 12.352 2.141 1 94.19 100 LYS A C 1
ATOM 776 O O . LYS A 1 100 ? 1.155 11.422 2.83 1 94.19 100 LYS A O 1
ATOM 781 N N . SER A 1 101 ? 2.053 13.484 2.643 1 94.44 101 SER A N 1
ATOM 782 C CA . SER A 1 101 ? 2.062 13.68 4.09 1 94.44 101 SER A CA 1
ATOM 783 C C . SER A 1 101 ? 1.539 15.055 4.465 1 94.44 101 SER A C 1
ATOM 785 O O . SER A 1 101 ? 1.945 16.062 3.877 1 94.44 101 SER A O 1
ATOM 787 N N . TYR A 1 102 ? 0.73 15.086 5.445 1 91.56 102 TYR A N 1
ATOM 788 C CA . TYR A 1 102 ? 0.224 16.344 5.969 1 91.56 102 TYR A CA 1
ATOM 789 C C . TYR A 1 102 ? 1.127 16.891 7.074 1 91.56 102 TYR A C 1
ATOM 791 O O . TYR A 1 102 ? 0.918 17.984 7.574 1 91.56 102 TYR A O 1
ATOM 799 N N . ARG A 1 103 ? 2.014 16.141 7.426 1 90.75 103 ARG A N 1
ATOM 800 C CA . ARG A 1 103 ? 3.023 16.594 8.383 1 90.75 103 ARG A CA 1
ATOM 801 C C . ARG A 1 103 ? 4.242 17.156 7.66 1 90.75 103 ARG A C 1
ATOM 803 O O . ARG A 1 103 ? 4.484 16.844 6.492 1 90.75 103 ARG A O 1
ATOM 810 N N . ASP A 1 104 ? 4.945 17.922 8.398 1 90.94 104 ASP A N 1
ATOM 811 C CA . ASP A 1 104 ? 6.125 18.562 7.816 1 90.94 104 ASP A CA 1
ATOM 812 C C . ASP A 1 104 ? 7.207 17.531 7.496 1 90.94 104 ASP A C 1
ATOM 814 O O . ASP A 1 104 ? 7.602 16.75 8.367 1 90.94 104 ASP A O 1
ATOM 818 N N . MET A 1 105 ? 7.656 17.578 6.23 1 92.69 105 MET A N 1
ATOM 819 C CA . MET A 1 105 ? 8.688 16.641 5.785 1 92.69 105 MET A CA 1
ATOM 820 C C . MET A 1 105 ? 9.922 17.391 5.289 1 92.69 105 MET A C 1
ATOM 822 O O . MET A 1 105 ? 10.68 16.859 4.473 1 92.69 105 MET A O 1
ATOM 826 N N . SER A 1 106 ? 10.172 18.516 5.715 1 91.19 106 SER A N 1
ATOM 827 C CA . SER A 1 106 ? 11.258 19.359 5.246 1 91.19 106 SER A CA 1
ATOM 828 C C . SER A 1 106 ? 12.609 18.844 5.723 1 91.19 106 SER A C 1
ATOM 830 O O . SER A 1 106 ? 13.656 19.234 5.195 1 91.19 106 SER A O 1
ATOM 832 N N . ASN A 1 107 ? 12.617 18 6.645 1 91.06 107 ASN A N 1
ATOM 833 C CA . ASN A 1 107 ? 13.859 17.5 7.234 1 91.06 107 ASN A CA 1
ATOM 834 C C . ASN A 1 107 ? 14.438 16.344 6.43 1 91.06 107 ASN A C 1
ATOM 836 O O . ASN A 1 107 ? 15.555 15.898 6.691 1 91.06 107 ASN A O 1
ATOM 840 N N . LEU A 1 108 ? 13.727 15.875 5.449 1 93 108 LEU A N 1
ATOM 841 C CA . LEU A 1 108 ? 14.195 14.727 4.688 1 93 108 LEU A CA 1
ATOM 842 C C . LEU A 1 108 ? 15.18 15.156 3.607 1 93 108 LEU A C 1
ATOM 844 O O . LEU A 1 108 ? 15.008 16.203 2.98 1 93 108 LEU A O 1
ATOM 848 N N . THR A 1 109 ? 16.188 14.305 3.395 1 93.44 109 THR A N 1
ATOM 849 C CA . THR A 1 109 ? 17.188 14.508 2.352 1 93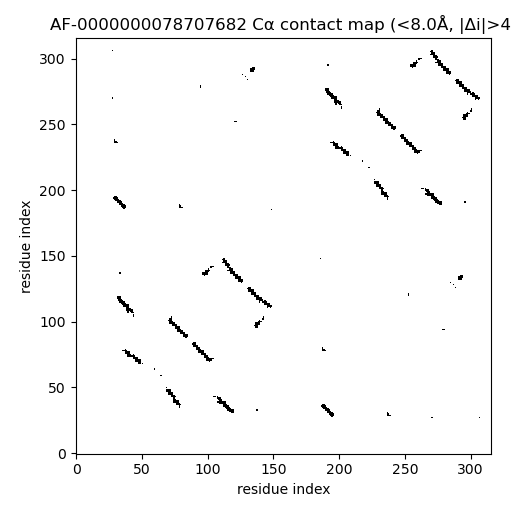.44 109 THR A CA 1
ATOM 850 C C . THR A 1 109 ? 17.156 13.359 1.346 1 93.44 109 THR A C 1
ATOM 852 O O . THR A 1 109 ? 16.844 12.219 1.704 1 93.44 109 THR A O 1
ATOM 855 N N . PRO A 1 110 ? 17.469 13.664 0.164 1 94.44 110 PRO A N 1
ATOM 856 C CA . PRO A 1 110 ? 17.531 12.586 -0.825 1 94.44 110 PRO A CA 1
ATOM 857 C C . PRO A 1 110 ? 18.516 11.484 -0.431 1 94.44 110 PRO A C 1
ATOM 859 O O . PRO A 1 110 ? 19.594 11.766 0.094 1 94.44 110 PRO A O 1
ATOM 862 N N . GLY A 1 111 ? 18.094 10.273 -0.674 1 93.31 111 GLY A N 1
ATOM 863 C CA . GLY A 1 111 ? 18.953 9.141 -0.379 1 93.31 111 GLY A CA 1
ATOM 864 C C . GLY A 1 111 ? 18.812 8.641 1.047 1 93.31 111 GLY A C 1
ATOM 865 O O . GLY A 1 111 ? 19.281 7.547 1.376 1 93.31 111 GLY A O 1
ATOM 866 N N . GLN A 1 112 ? 18.172 9.367 1.87 1 91.81 112 GLN A N 1
ATOM 867 C CA . GLN A 1 112 ? 17.984 9 3.268 1 91.81 112 GLN A CA 1
ATOM 868 C C . GLN A 1 112 ? 17.047 7.801 3.395 1 91.81 112 GLN A C 1
ATOM 870 O O . GLN A 1 112 ? 16.047 7.715 2.686 1 91.81 112 GLN A O 1
ATOM 875 N N . LYS A 1 113 ? 17.469 6.871 4.289 1 92.81 113 LYS A N 1
ATOM 876 C CA . LYS A 1 113 ? 16.578 5.762 4.602 1 92.81 113 LYS A CA 1
ATOM 877 C C . LYS A 1 113 ? 15.453 6.215 5.523 1 92.81 113 LYS A C 1
ATOM 879 O O . LYS A 1 113 ? 15.688 6.898 6.52 1 92.81 113 LYS A O 1
ATOM 884 N N . VAL A 1 114 ? 14.211 5.758 5.203 1 93.38 114 VAL A N 1
ATOM 885 C CA . VAL A 1 114 ? 13.078 6.211 6.008 1 93.38 114 VAL A CA 1
ATOM 886 C C . VAL A 1 114 ? 12.094 5.059 6.215 1 93.38 114 VAL A C 1
ATOM 888 O O . VAL A 1 114 ? 12.031 4.137 5.398 1 93.38 114 VAL A O 1
ATOM 891 N N . LEU A 1 115 ? 11.445 5.141 7.297 1 94.19 115 LEU A N 1
ATOM 892 C CA . LEU A 1 115 ? 10.266 4.324 7.57 1 94.19 115 LEU A CA 1
ATOM 893 C C . LEU A 1 115 ? 8.984 5.129 7.383 1 94.19 115 LEU A C 1
ATOM 895 O O . LEU A 1 115 ? 8.797 6.164 8.031 1 94.19 115 LEU A O 1
ATOM 899 N N . VAL A 1 116 ? 8.117 4.695 6.434 1 95.19 116 VAL A N 1
ATOM 900 C CA . VAL A 1 116 ? 6.836 5.359 6.188 1 95.19 116 VAL A CA 1
ATOM 901 C C . VAL A 1 116 ? 5.691 4.414 6.543 1 95.19 116 VAL A C 1
ATOM 903 O O . VAL A 1 116 ? 5.637 3.281 6.059 1 95.19 116 VAL A O 1
ATOM 906 N N . GLU A 1 117 ? 4.871 4.855 7.371 1 95.19 117 GLU A N 1
ATOM 907 C CA . GLU A 1 117 ? 3.615 4.176 7.684 1 95.19 117 GLU A CA 1
ATOM 908 C C . GLU A 1 117 ? 2.416 5.02 7.262 1 95.19 117 GLU A C 1
ATOM 910 O O . GLU A 1 117 ? 2.371 6.223 7.531 1 95.19 117 GLU A O 1
ATOM 915 N N . GLY A 1 118 ? 1.452 4.309 6.621 1 95.94 118 GLY A N 1
ATOM 916 C CA . GLY A 1 118 ? 0.29 5.043 6.145 1 95.94 118 GLY A CA 1
ATOM 917 C C . GLY A 1 118 ? -0.773 4.145 5.535 1 95.94 118 GLY A C 1
ATOM 918 O O . GLY A 1 118 ? -0.922 2.99 5.938 1 95.94 118 GLY A O 1
ATOM 919 N N . GLU A 1 119 ? -1.583 4.734 4.672 1 94.75 119 GLU A N 1
ATOM 920 C CA . GLU A 1 119 ? -2.664 4.055 3.965 1 94.75 119 GLU A CA 1
ATOM 921 C C . GLU A 1 119 ? -2.572 4.293 2.461 1 94.75 119 GLU A C 1
ATOM 923 O O . GLU A 1 119 ? -2.09 5.336 2.02 1 94.75 119 GLU A O 1
ATOM 928 N N . ILE A 1 120 ? -2.996 3.311 1.715 1 93.44 120 ILE A N 1
ATOM 929 C CA . ILE A 1 120 ? -3.09 3.477 0.269 1 93.44 120 ILE A CA 1
ATOM 930 C C . ILE A 1 120 ? -4.367 4.238 -0.08 1 93.44 120 ILE A C 1
ATOM 932 O O . ILE A 1 120 ? -5.445 3.926 0.433 1 93.44 120 ILE A O 1
ATOM 936 N N . ARG A 1 121 ? -4.234 5.203 -0.854 1 90.94 121 ARG A N 1
ATOM 937 C CA . ARG A 1 121 ? -5.367 5.953 -1.386 1 90.94 121 ARG A CA 1
ATOM 938 C C . ARG A 1 121 ? -5.305 6.031 -2.908 1 90.94 121 ARG A C 1
ATOM 940 O O . ARG A 1 121 ? -4.223 6.133 -3.486 1 90.94 121 ARG A O 1
ATOM 947 N N . TYR A 1 122 ? -6.523 5.988 -3.471 1 87 122 TYR A N 1
ATOM 948 C CA . TYR A 1 122 ? -6.617 5.988 -4.926 1 87 122 TYR A CA 1
ATOM 949 C C . TYR A 1 122 ? -7.23 7.285 -5.434 1 87 122 TYR A C 1
ATOM 951 O O . TYR A 1 122 ? -8.164 7.816 -4.828 1 87 122 TYR A O 1
ATOM 959 N N . TRP A 1 123 ? -6.566 7.828 -6.355 1 78.19 123 TRP A N 1
ATOM 960 C 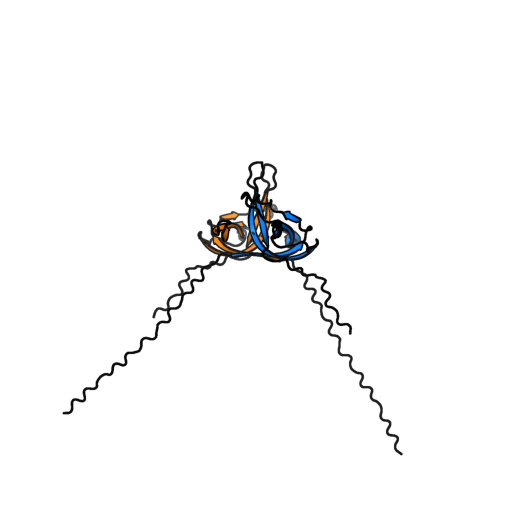CA . TRP A 1 123 ? -7.082 9.047 -6.961 1 78.19 123 TRP A CA 1
ATOM 961 C C . TRP A 1 123 ? -7.289 8.867 -8.461 1 78.19 123 TRP A C 1
ATOM 963 O O . TRP A 1 123 ? -6.598 8.07 -9.102 1 78.19 123 TRP A O 1
ATOM 973 N N . ARG A 1 124 ? -8.5 9.539 -8.875 1 70.69 124 ARG A N 1
ATOM 974 C CA . ARG A 1 124 ? -8.797 9.508 -10.305 1 70.69 124 ARG A CA 1
ATOM 975 C C . ARG A 1 124 ? -8.305 10.781 -10.992 1 70.69 124 ARG A C 1
ATOM 977 O O . ARG A 1 124 ? -8.5 11.883 -10.469 1 70.69 124 ARG A O 1
ATOM 984 N N . SER A 1 125 ? -7.254 10.68 -11.695 1 64.5 125 SER A N 1
ATOM 985 C CA . SER A 1 125 ? -6.871 11.875 -12.438 1 64.5 125 SER A CA 1
ATOM 986 C C . SER A 1 125 ? -7.281 11.766 -13.906 1 64.5 125 SER A C 1
ATOM 988 O O . SER A 1 125 ? -7.336 10.664 -14.461 1 64.5 125 SER A O 1
ATOM 990 N N . GLY A 1 126 ? -8.219 12.672 -14.281 1 56.41 126 GLY A N 1
ATOM 991 C CA . GLY A 1 126 ? -8.75 12.766 -15.633 1 56.41 126 GLY A CA 1
ATOM 992 C C . GLY A 1 126 ? -7.73 13.258 -16.641 1 56.41 126 GLY A C 1
ATOM 993 O O . GLY A 1 126 ? -6.852 14.055 -16.312 1 56.41 126 GLY A O 1
ATOM 994 N N . GLU A 1 127 ? -6.957 12.352 -17.094 1 52.91 127 GLU A N 1
ATOM 995 C CA . GLU A 1 127 ? -6.32 13.023 -18.219 1 52.91 127 GLU A CA 1
ATOM 996 C C . GLU A 1 127 ? -7.352 13.508 -19.234 1 52.91 127 GLU A C 1
ATOM 998 O O . GLU A 1 127 ? -8.453 12.953 -19.312 1 52.91 127 GLU A O 1
ATOM 1003 N N . LYS A 1 128 ? -7.004 14.641 -19.781 1 48.94 128 LYS A N 1
ATOM 1004 C CA . LYS A 1 128 ? -7.727 15.289 -20.875 1 48.94 128 LYS A CA 1
ATOM 1005 C C . LYS A 1 128 ? -8.32 14.258 -21.828 1 48.94 128 LYS A C 1
ATOM 1007 O O . LYS A 1 128 ? -9.383 14.484 -22.406 1 48.94 128 LYS A O 1
ATOM 1012 N N . SER A 1 129 ? -7.559 13.367 -22.203 1 51.34 129 SER A N 1
ATOM 1013 C CA . SER A 1 129 ? -8.078 12.656 -23.359 1 51.34 129 SER A CA 1
ATOM 1014 C C . SER A 1 129 ? -9.109 11.617 -22.969 1 51.34 129 SER A C 1
ATOM 1016 O O . SER A 1 129 ? -9.477 10.758 -23.766 1 51.34 129 SER A O 1
ATOM 1018 N N . GLY A 1 130 ? -9.664 11.703 -21.844 1 53.25 130 GLY A N 1
ATOM 1019 C CA . GLY A 1 130 ? -10.844 10.875 -21.609 1 53.25 130 GLY A CA 1
ATOM 1020 C C . GLY A 1 130 ? -10.562 9.68 -20.719 1 53.25 130 GLY A C 1
ATOM 1021 O O . GLY A 1 130 ? -11.477 8.922 -20.391 1 53.25 130 GLY A O 1
ATOM 1022 N N . THR A 1 131 ? -9.312 9.266 -20.766 1 53.59 131 THR A N 1
ATOM 1023 C CA . THR A 1 131 ? -9.141 8.016 -20.031 1 53.59 131 THR A CA 1
ATOM 1024 C C . THR A 1 131 ? -8.883 8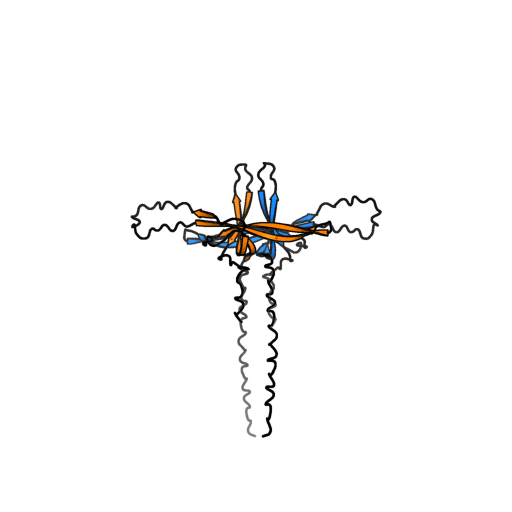.297 -18.547 1 53.59 131 THR A C 1
ATOM 1026 O O . THR A 1 131 ? -8 9.094 -18.203 1 53.59 131 THR A O 1
ATOM 1029 N N . GLU A 1 132 ? -9.82 7.965 -17.766 1 56.38 132 GLU A N 1
ATOM 1030 C CA . GLU A 1 132 ? -9.727 8.055 -16.312 1 56.38 132 GLU A CA 1
ATOM 1031 C C . GLU A 1 132 ? -8.531 7.27 -15.789 1 56.38 132 GLU A C 1
ATOM 1033 O O . GLU A 1 132 ? -8.359 6.094 -16.109 1 56.38 132 GLU A O 1
ATOM 1038 N N . ILE A 1 133 ? -7.391 8.039 -15.406 1 60.34 133 ILE A N 1
ATOM 1039 C CA . ILE A 1 133 ? -6.191 7.418 -14.852 1 60.34 133 ILE A CA 1
ATOM 1040 C C . ILE A 1 133 ? -6.34 7.266 -13.344 1 60.34 133 ILE A C 1
ATOM 1042 O O . ILE A 1 133 ? -6.719 8.211 -12.648 1 60.34 133 ILE A O 1
ATOM 1046 N N . HIS A 1 134 ? -6.328 5.844 -12.875 1 64.62 134 HIS A N 1
ATOM 1047 C CA . HIS A 1 134 ? -6.305 5.602 -11.438 1 64.62 134 HIS A CA 1
ATOM 1048 C C . HIS A 1 134 ? -4.875 5.535 -10.906 1 64.62 134 HIS A C 1
ATOM 1050 O O . HIS A 1 134 ? -4.059 4.758 -11.414 1 64.62 134 HIS A O 1
ATOM 1056 N N . ALA A 1 135 ? -4.477 6.574 -10.266 1 73.88 135 ALA A N 1
ATOM 1057 C CA . ALA A 1 135 ? -3.193 6.57 -9.57 1 73.88 135 ALA A CA 1
ATOM 1058 C C . ALA A 1 135 ? -3.387 6.367 -8.07 1 73.88 135 ALA A C 1
ATOM 1060 O O . ALA A 1 135 ? -4.512 6.43 -7.566 1 73.88 135 ALA A O 1
ATOM 1061 N N . ASN A 1 136 ? -2.314 5.762 -7.488 1 77.31 136 ASN A N 1
ATOM 1062 C CA . ASN A 1 136 ? -2.377 5.605 -6.039 1 77.31 136 ASN A CA 1
ATOM 1063 C C . ASN A 1 136 ? -1.266 6.387 -5.344 1 77.31 136 ASN A C 1
ATOM 1065 O O . ASN A 1 136 ? -0.232 6.676 -5.945 1 77.31 136 ASN A O 1
ATOM 1069 N N . LYS A 1 137 ? -1.57 6.797 -4.168 1 87.62 137 LYS A N 1
ATOM 1070 C CA . LYS A 1 137 ? -0.59 7.375 -3.252 1 87.62 137 LYS A CA 1
ATOM 1071 C C . LYS A 1 137 ? -0.684 6.73 -1.871 1 87.62 137 LYS A C 1
ATOM 1073 O O . LYS A 1 137 ? -1.738 6.219 -1.489 1 87.62 137 LYS A O 1
ATOM 1078 N N . VAL A 1 138 ? 0.437 6.688 -1.278 1 95 138 VAL A N 1
ATOM 1079 C CA . VAL A 1 138 ? 0.456 6.336 0.138 1 95 138 VAL A CA 1
ATOM 1080 C C . VAL A 1 138 ? 0.34 7.602 0.986 1 95 138 VAL A C 1
ATOM 1082 O O . VAL A 1 138 ? 1.193 8.484 0.908 1 95 138 VAL A O 1
ATOM 1085 N N . VAL A 1 139 ? -0.691 7.711 1.698 1 94.56 139 VAL A N 1
ATOM 1086 C CA . VAL A 1 139 ? -0.859 8.828 2.623 1 94.56 139 VAL A CA 1
ATOM 1087 C C . VAL A 1 139 ? -0.275 8.461 3.984 1 94.56 139 VAL A C 1
ATOM 1089 O O . VAL A 1 139 ? -0.794 7.582 4.676 1 94.56 139 VAL A O 1
ATOM 1092 N N . ALA A 1 140 ? 0.76 9.188 4.34 1 95.31 140 ALA A N 1
ATOM 1093 C CA . ALA A 1 140 ? 1.502 8.859 5.555 1 95.31 140 ALA A CA 1
ATOM 1094 C C . ALA A 1 140 ? 0.797 9.406 6.793 1 95.31 140 ALA A C 1
ATOM 1096 O O . ALA A 1 140 ? 0.266 10.516 6.77 1 95.31 140 ALA A O 1
ATOM 1097 N N . PHE A 1 141 ? 0.764 8.586 7.926 1 87.81 141 PHE A N 1
ATOM 1098 C CA . PHE A 1 141 ? 0.214 8.984 9.211 1 87.81 141 PHE A CA 1
ATOM 1099 C C . PHE A 1 141 ? 1.271 9.688 10.055 1 87.81 141 PHE A C 1
ATOM 1101 O O . PHE A 1 141 ? 0.947 10.547 10.883 1 87.81 141 PHE A O 1
ATOM 1108 N N . ASN A 1 142 ? 2.436 9.102 10 1 77.31 142 ASN A N 1
ATOM 1109 C CA . ASN A 1 142 ? 3.5 9.555 10.891 1 77.31 142 ASN A CA 1
ATOM 1110 C C . ASN A 1 142 ? 4.625 10.234 10.125 1 77.31 142 ASN A C 1
ATOM 1112 O O . ASN A 1 142 ? 4.637 10.219 8.891 1 77.31 142 ASN A O 1
ATOM 1116 N N . HIS A 1 143 ? 5.418 10.859 10.945 1 74.56 143 HIS A N 1
ATOM 1117 C CA . HIS A 1 143 ? 6.691 11.32 10.406 1 74.56 143 HIS A CA 1
ATOM 1118 C C . HIS A 1 143 ? 7.613 10.148 10.086 1 74.56 143 HIS A C 1
ATOM 1120 O O . HIS A 1 143 ? 7.809 9.258 10.922 1 74.56 143 HIS A O 1
ATOM 1126 N N . PRO A 1 144 ? 7.996 10.133 8.812 1 75.25 144 PRO A N 1
ATOM 1127 C CA . PRO A 1 144 ? 8.945 9.07 8.492 1 75.25 144 PRO A CA 1
ATOM 1128 C C . PRO A 1 144 ? 10.172 9.078 9.406 1 75.25 144 PRO A C 1
ATOM 1130 O O . PRO A 1 144 ? 10.75 10.141 9.664 1 75.25 144 PRO A O 1
ATOM 1133 N N . ALA A 1 145 ? 10.398 7.992 10.109 1 72 145 ALA A N 1
ATOM 1134 C CA . ALA A 1 145 ? 11.578 7.852 10.961 1 72 145 ALA A CA 1
ATOM 1135 C C . ALA A 1 145 ? 12.828 7.578 10.117 1 72 145 ALA A C 1
ATOM 1137 O O . ALA A 1 145 ? 12.766 6.84 9.133 1 72 145 ALA A O 1
ATOM 1138 N N . THR A 1 146 ? 13.836 8.422 10.336 1 67.62 146 THR A N 1
ATOM 1139 C CA . THR A 1 146 ? 15.102 8.266 9.625 1 67.62 146 THR A CA 1
ATOM 1140 C C . THR A 1 146 ? 16.016 7.277 10.352 1 67.62 146 THR A C 1
ATOM 1142 O O . THR A 1 146 ? 16.078 7.273 11.586 1 67.62 146 THR A O 1
ATOM 1145 N N . HIS A 1 147 ? 16.109 6.141 9.867 1 59.34 147 HIS A N 1
ATOM 1146 C CA . HIS A 1 147 ? 17.234 5.375 10.398 1 59.34 147 HIS A CA 1
ATOM 1147 C C . HIS A 1 147 ? 18.562 5.855 9.82 1 59.34 147 HIS A C 1
ATOM 1149 O O . HIS A 1 147 ? 18.734 5.875 8.602 1 59.34 147 HIS A O 1
ATOM 1155 N N . GLN A 1 148 ? 19.094 6.957 10.477 1 51.91 148 GLN A N 1
ATOM 1156 C CA . GLN A 1 148 ? 20.438 7.328 10.047 1 51.91 148 GLN A CA 1
ATOM 1157 C C . GLN A 1 148 ? 21.391 6.145 10.156 1 51.91 148 GLN A C 1
ATOM 1159 O O . GLN A 1 148 ? 21.391 5.422 11.156 1 51.91 148 GLN A O 1
ATOM 1164 N N . LEU A 1 149 ? 21.609 5.477 9.219 1 46.97 149 LEU A N 1
ATOM 1165 C CA . LEU A 1 149 ? 22.75 4.566 9.258 1 46.97 149 LEU A CA 1
ATOM 1166 C C . LEU A 1 149 ? 23.859 5.137 10.133 1 46.97 149 LEU A C 1
ATOM 1168 O O . LEU A 1 149 ? 24.656 4.383 10.695 1 46.97 149 LEU A O 1
ATOM 1172 N N . GLY A 1 150 ? 24.062 6.441 10.094 1 43.97 150 GLY A N 1
ATOM 1173 C CA . GLY A 1 150 ? 25.25 7.008 10.727 1 43.97 150 GLY A CA 1
ATOM 1174 C C . GLY A 1 150 ? 25.156 7.055 12.234 1 43.97 150 GLY A C 1
ATOM 1175 O O . GLY A 1 150 ? 25.969 7.723 12.891 1 43.97 150 GLY A O 1
ATOM 1176 N N . ASP A 1 151 ? 24.062 6.82 12.875 1 43.25 151 ASP A N 1
ATOM 1177 C CA . ASP A 1 151 ? 24.375 7.055 14.281 1 43.25 151 ASP A CA 1
ATOM 1178 C C . ASP A 1 151 ? 25.531 6.172 14.734 1 43.25 151 ASP A C 1
ATOM 1180 O O . ASP A 1 151 ? 25.422 4.945 14.75 1 43.25 151 ASP A O 1
ATOM 1184 N N . GLU A 1 152 ? 26.703 6.562 14.469 1 41.41 152 GLU A N 1
ATOM 1185 C CA . GLU A 1 152 ? 27.953 6.18 15.117 1 41.41 152 GLU A CA 1
ATOM 1186 C C . GLU A 1 152 ? 27.734 5.852 16.594 1 41.41 152 GLU A C 1
ATOM 1188 O O . GLU A 1 152 ? 27.266 6.695 17.359 1 41.41 152 GLU A O 1
ATOM 1193 N N . VAL A 1 153 ? 27.359 4.707 16.875 1 41.5 153 VAL A N 1
ATOM 1194 C CA . VAL A 1 153 ? 27.578 4.352 18.266 1 41.5 153 VAL A CA 1
ATOM 1195 C C . VAL A 1 153 ? 28.844 5.035 18.781 1 41.5 153 VAL A C 1
ATOM 1197 O O . VAL A 1 153 ? 29.922 4.879 18.203 1 41.5 153 VAL A O 1
ATOM 1200 N N . PRO A 1 154 ? 28.703 6.137 19.375 1 44.16 154 PRO A N 1
ATOM 1201 C CA . PRO A 1 154 ? 29.938 6.629 20 1 44.16 154 PRO A CA 1
ATOM 1202 C C . PRO A 1 154 ? 30.797 5.508 20.578 1 44.16 154 PRO A C 1
ATOM 1204 O O . PRO A 1 154 ? 30.312 4.691 21.359 1 44.16 154 PRO A O 1
ATOM 1207 N N . MET A 1 155 ? 31.75 4.984 19.844 1 40.34 155 MET A N 1
ATOM 1208 C CA . MET A 1 155 ? 32.719 4.098 20.484 1 40.34 155 MET A CA 1
ATOM 1209 C C . MET A 1 155 ? 33.125 4.633 21.859 1 40.34 155 MET A C 1
ATOM 1211 O O . MET A 1 155 ? 33.5 5.793 21.984 1 40.34 155 MET A O 1
ATOM 1215 N N . PRO A 1 156 ? 32.656 4.094 22.859 1 40.38 156 PRO A N 1
ATOM 1216 C CA . PRO A 1 156 ? 33.219 4.562 24.125 1 40.38 156 PRO A CA 1
ATOM 1217 C C . PRO A 1 156 ? 34.75 4.777 24.062 1 40.38 156 PRO A C 1
ATOM 1219 O O . PRO A 1 156 ? 35.438 4.035 23.375 1 40.38 156 PRO A O 1
ATOM 1222 N N . GLU A 1 157 ? 35.25 6.02 24.047 1 39.25 157 GLU A N 1
ATOM 1223 C CA . GLU A 1 157 ? 36.656 6.27 24.297 1 39.25 157 GLU A CA 1
ATOM 1224 C C . GLU A 1 157 ? 37.188 5.391 25.438 1 39.25 157 GLU A C 1
ATOM 1226 O O . GLU A 1 157 ? 36.656 5.441 26.562 1 39.25 157 GLU A O 1
ATOM 1231 N N . ASN A 1 158 ? 37.719 4.219 25.125 1 32.28 158 ASN A N 1
ATOM 1232 C CA . ASN A 1 158 ? 38.625 3.693 26.141 1 32.28 158 ASN A CA 1
ATOM 1233 C C . ASN A 1 158 ? 39.844 4.578 26.312 1 32.28 158 ASN A C 1
ATOM 1235 O O . ASN A 1 158 ? 40.438 5.027 25.328 1 32.28 158 ASN A O 1
ATOM 1239 N N . MET B 1 1 ? 70.5 -11.523 59.875 1 39.38 1 MET B N 1
ATOM 1240 C CA . MET B 1 1 ? 69.875 -10.453 59.094 1 39.38 1 MET B CA 1
ATOM 1241 C C . MET B 1 1 ? 69.562 -10.922 57.688 1 39.38 1 MET B C 1
ATOM 1243 O O . MET B 1 1 ? 70.375 -10.898 56.812 1 39.38 1 MET B O 1
ATOM 1247 N N . ASN B 1 2 ? 68.562 -12.062 57.594 1 47.03 2 ASN B N 1
ATOM 1248 C CA . ASN B 1 2 ? 68.062 -12.789 56.438 1 47.03 2 ASN B CA 1
ATOM 1249 C C . ASN B 1 2 ? 67.25 -11.875 55.5 1 47.03 2 ASN B C 1
ATOM 1251 O O . ASN B 1 2 ? 66.25 -11.273 55.938 1 47.03 2 ASN B O 1
ATOM 1255 N N . HIS B 1 3 ? 67.938 -11.094 54.562 1 54.44 3 HIS B N 1
ATOM 1256 C CA . HIS B 1 3 ? 67.438 -10.281 53.469 1 54.44 3 HIS B CA 1
ATOM 1257 C C . HIS B 1 3 ? 66.5 -11.086 52.594 1 54.44 3 HIS B C 1
ATOM 1259 O O . HIS B 1 3 ? 66.938 -11.945 51.812 1 54.44 3 HIS B O 1
ATOM 1265 N N . LEU B 1 4 ? 65.188 -11.312 53.125 1 51.06 4 LEU B N 1
ATOM 1266 C CA . LEU B 1 4 ? 64.062 -11.906 52.406 1 51.06 4 LEU B CA 1
ATOM 1267 C C . LEU B 1 4 ? 63.719 -11.078 51.156 1 51.06 4 LEU B C 1
ATOM 1269 O O . LEU B 1 4 ? 63.406 -9.891 51.281 1 51.06 4 LEU B O 1
ATOM 1273 N N . THR B 1 5 ? 64.312 -11.398 49.938 1 50.59 5 THR B N 1
ATOM 1274 C CA . THR B 1 5 ? 64.062 -10.836 48.625 1 50.59 5 THR B CA 1
ATOM 1275 C C . THR B 1 5 ? 62.625 -10.992 48.219 1 50.59 5 THR B C 1
ATOM 1277 O O . THR B 1 5 ? 62.156 -12.109 48.031 1 50.59 5 THR B O 1
ATOM 1280 N N . ALA B 1 6 ? 61.688 -10.133 48.75 1 51.59 6 ALA B N 1
ATOM 1281 C CA . ALA B 1 6 ? 60.312 -10.148 48.312 1 51.59 6 ALA B CA 1
ATOM 1282 C C . ALA B 1 6 ? 60.219 -9.93 46.781 1 51.59 6 ALA B C 1
ATOM 1284 O O . ALA B 1 6 ? 60.656 -8.891 46.281 1 51.59 6 ALA B O 1
ATOM 1285 N N . GLN B 1 7 ? 60.406 -11.07 45.938 1 48.75 7 GLN B N 1
ATOM 1286 C CA . GLN B 1 7 ? 60.156 -11.023 44.531 1 48.75 7 GLN B CA 1
ATOM 1287 C C . GLN B 1 7 ? 58.75 -10.508 44.219 1 48.75 7 GLN B C 1
ATOM 1289 O O . GLN B 1 7 ? 57.75 -11.008 44.781 1 48.75 7 GLN B O 1
ATOM 1294 N N . PHE B 1 8 ? 58.688 -9.188 43.938 1 51.25 8 PHE B N 1
ATOM 1295 C CA . PHE B 1 8 ? 57.5 -8.523 43.375 1 51.25 8 PHE B CA 1
ATOM 1296 C C . PHE B 1 8 ? 56.969 -9.297 42.188 1 51.25 8 PHE B C 1
ATOM 1298 O O . PHE B 1 8 ? 57.594 -9.359 41.156 1 51.25 8 PHE B O 1
ATOM 1305 N N . ILE B 1 9 ? 56.375 -10.516 42.469 1 54.28 9 ILE B N 1
ATOM 1306 C CA . ILE B 1 9 ? 55.688 -11.164 41.344 1 54.28 9 ILE B CA 1
ATOM 1307 C C . ILE B 1 9 ? 54.688 -10.188 40.719 1 54.28 9 ILE B C 1
ATOM 1309 O O . ILE B 1 9 ? 53.781 -9.711 41.375 1 54.28 9 ILE B O 1
ATOM 1313 N N . ARG B 1 10 ? 55.125 -9.438 39.719 1 48.94 10 ARG B N 1
ATOM 1314 C CA . ARG B 1 10 ? 54.25 -8.648 38.844 1 48.94 10 ARG B CA 1
ATOM 1315 C C . ARG B 1 10 ? 53.125 -9.5 38.281 1 48.94 10 ARG B C 1
ATOM 1317 O O . ARG B 1 10 ? 53.375 -10.531 37.656 1 48.94 10 ARG B O 1
ATOM 1324 N N . LYS B 1 11 ? 51.969 -9.562 38.969 1 49.38 11 LYS B N 1
ATOM 1325 C CA . LYS B 1 11 ? 50.719 -10.07 38.375 1 49.38 11 LYS B CA 1
ATOM 1326 C C . LYS B 1 11 ? 50.469 -9.414 37 1 49.38 11 LYS B C 1
ATOM 1328 O O . LYS B 1 11 ? 50.406 -8.188 36.906 1 49.38 11 LYS B O 1
ATOM 1333 N N . SER B 1 12 ? 50.969 -9.992 35.875 1 47.38 12 SER B N 1
ATOM 1334 C CA . SER B 1 12 ? 50.531 -9.586 34.562 1 47.38 12 SER B CA 1
ATOM 1335 C C . SER B 1 12 ? 49 -9.516 34.5 1 47.38 12 SER B C 1
ATOM 1337 O O . SER B 1 12 ? 48.312 -10.484 34.812 1 47.38 12 SER B O 1
ATOM 1339 N N . ALA B 1 13 ? 48.438 -8.344 34.906 1 50.72 13 ALA B N 1
ATOM 1340 C CA . ALA B 1 13 ? 47.031 -8.07 34.656 1 50.72 13 ALA B CA 1
ATOM 1341 C C . ALA B 1 13 ? 46.625 -8.523 33.281 1 50.72 13 ALA B C 1
ATOM 1343 O O . ALA B 1 13 ? 47.188 -8.094 32.25 1 50.72 13 ALA B O 1
ATOM 1344 N N . ALA B 1 14 ? 46.25 -9.875 33.062 1 53.22 14 ALA B N 1
ATOM 1345 C CA . ALA B 1 14 ? 45.594 -10.406 31.859 1 53.22 14 ALA B CA 1
ATOM 1346 C C . ALA B 1 14 ? 44.594 -9.406 31.281 1 53.22 14 ALA B C 1
ATOM 1348 O O . ALA B 1 14 ? 43.719 -8.922 31.984 1 53.22 14 ALA B O 1
ATOM 1349 N N . GLN B 1 15 ? 45.062 -8.406 30.469 1 51.62 15 GLN B N 1
ATOM 1350 C CA . GLN B 1 15 ? 44.188 -7.523 29.734 1 51.62 15 GLN B CA 1
ATOM 1351 C C . GLN B 1 15 ? 43 -8.297 29.156 1 51.62 15 GLN B C 1
ATOM 1353 O O . GLN B 1 15 ? 43.156 -9.414 28.656 1 51.62 15 GLN B O 1
ATOM 1358 N N . ALA B 1 16 ? 41.75 -8.164 29.797 1 56.09 16 ALA B N 1
ATOM 1359 C CA . ALA B 1 16 ? 40.5 -8.742 29.344 1 56.09 16 ALA B CA 1
ATOM 1360 C C . ALA B 1 16 ? 40.281 -8.5 27.859 1 56.09 16 ALA B C 1
ATOM 1362 O O . ALA B 1 16 ? 40.656 -7.453 27.328 1 56.09 16 ALA B O 1
ATOM 1363 N N . PRO B 1 17 ? 40.188 -9.609 27.047 1 54.97 17 PRO B N 1
ATOM 1364 C CA . PRO B 1 17 ? 39.938 -9.43 25.609 1 54.97 17 PRO B CA 1
ATOM 1365 C C . PRO B 1 17 ? 38.781 -8.438 25.344 1 54.97 17 PRO B C 1
ATOM 1367 O O . PRO B 1 17 ? 37.812 -8.398 26.094 1 54.97 17 PRO B O 1
ATOM 1370 N N . LEU B 1 18 ? 39.094 -7.207 24.844 1 54.38 18 LEU B N 1
ATOM 1371 C CA . LEU B 1 18 ? 38.094 -6.27 24.312 1 54.38 18 LEU B CA 1
ATOM 1372 C C . LEU B 1 18 ? 37.094 -6.984 23.422 1 54.38 18 LEU B C 1
ATOM 1374 O O . LEU B 1 18 ? 37.5 -7.707 22.5 1 54.38 18 LEU B O 1
ATOM 1378 N N . CYS B 1 19 ? 36 -7.441 23.922 1 49.16 19 CYS B N 1
ATOM 1379 C CA . CYS B 1 19 ? 34.875 -7.93 23.141 1 49.16 19 CYS B CA 1
ATOM 1380 C C . CYS B 1 19 ? 34.625 -7.035 21.922 1 49.16 19 CYS B C 1
ATOM 1382 O O . CYS B 1 19 ? 34.469 -5.824 22.062 1 49.16 19 CYS B O 1
ATOM 1384 N N . ARG B 1 20 ? 35.188 -7.352 20.75 1 51.84 20 ARG B N 1
ATOM 1385 C CA . ARG B 1 20 ? 34.781 -6.691 19.5 1 51.84 20 ARG B CA 1
ATOM 1386 C C . ARG B 1 20 ? 33.281 -6.656 19.359 1 51.84 20 ARG B C 1
ATOM 1388 O O . ARG B 1 20 ? 32.594 -7.695 19.406 1 51.84 20 ARG B O 1
ATOM 1395 N N . ARG B 1 21 ? 32.688 -5.645 19.797 1 47.72 21 ARG B N 1
ATOM 1396 C CA . ARG B 1 21 ? 31.297 -5.375 19.469 1 47.72 21 ARG B CA 1
ATOM 1397 C C . ARG B 1 21 ? 31.031 -5.598 17.984 1 47.72 21 ARG B C 1
ATOM 1399 O O . ARG B 1 21 ? 31.672 -4.973 17.125 1 47.72 21 ARG B O 1
ATOM 1406 N N . PHE B 1 22 ? 30.719 -6.855 17.531 1 45.16 22 PHE B N 1
ATOM 1407 C CA . PHE B 1 22 ? 30.172 -7.016 16.188 1 45.16 22 PHE B CA 1
ATOM 1408 C C . PHE B 1 22 ? 29.094 -5.969 15.914 1 45.16 22 PHE B C 1
ATOM 1410 O O . PHE B 1 22 ? 28.062 -5.93 16.594 1 45.16 22 PHE B O 1
ATOM 1417 N N . SER B 1 23 ? 29.562 -4.742 15.594 1 45.69 23 SER B N 1
ATOM 1418 C CA . SER B 1 23 ? 28.547 -3.83 15.055 1 45.69 23 SER B CA 1
ATOM 1419 C C . SER B 1 23 ? 27.688 -4.516 14 1 45.69 23 SER B C 1
ATOM 1421 O O . SER B 1 23 ? 28.203 -4.98 12.977 1 45.69 23 SER B O 1
ATOM 1423 N N . VAL B 1 24 ? 26.781 -5.34 14.352 1 47.03 24 VAL B N 1
ATOM 1424 C CA . VAL B 1 24 ? 25.844 -5.914 13.391 1 47.03 24 VAL B CA 1
ATOM 1425 C C . VAL B 1 24 ? 25.219 -4.801 12.547 1 47.03 24 VAL B C 1
ATOM 1427 O O . VAL B 1 24 ? 24.438 -4 13.055 1 47.03 24 VAL B O 1
ATOM 1430 N N . THR B 1 25 ? 25.953 -4.094 11.664 1 49.5 25 THR B N 1
ATOM 1431 C CA . THR B 1 25 ? 25.359 -3.195 10.68 1 49.5 25 THR B CA 1
ATOM 1432 C C . THR B 1 25 ? 24.156 -3.85 10.008 1 49.5 25 THR B C 1
ATOM 1434 O O . THR B 1 25 ? 24.312 -4.789 9.227 1 49.5 25 THR B O 1
ATOM 1437 N N . THR B 1 26 ? 23.141 -4.094 10.773 1 50.91 26 THR B N 1
ATOM 1438 C CA . THR B 1 26 ? 21.938 -4.668 10.172 1 50.91 26 THR B CA 1
ATOM 1439 C C . THR B 1 26 ? 21.641 -4.02 8.82 1 50.91 26 THR B C 1
ATOM 1441 O O . THR B 1 26 ? 21.625 -2.795 8.703 1 50.91 26 THR B O 1
ATOM 1444 N N . ALA B 1 27 ? 22.172 -4.574 7.848 1 53.66 27 ALA B N 1
ATOM 1445 C CA . ALA B 1 27 ? 21.891 -4.156 6.477 1 53.66 27 ALA B CA 1
ATOM 1446 C C . ALA B 1 27 ? 20.453 -3.643 6.348 1 53.66 27 ALA B C 1
ATOM 1448 O O . ALA B 1 27 ? 19.531 -4.242 6.887 1 53.66 27 ALA B O 1
ATOM 1449 N N . SER B 1 28 ? 20.266 -2.328 6.465 1 60.16 28 SER B N 1
ATOM 1450 C CA . SER B 1 28 ? 18.969 -1.67 6.352 1 60.16 28 SER B CA 1
ATOM 1451 C C . SER B 1 28 ? 18.156 -2.262 5.211 1 60.16 28 SER B C 1
ATOM 1453 O O . SER B 1 28 ? 18.453 -2.035 4.039 1 60.16 28 SER B O 1
ATOM 1455 N N . SER B 1 29 ? 17.516 -3.447 5.445 1 81.25 29 SER B N 1
ATOM 1456 C CA . SER B 1 29 ? 16.703 -4.086 4.414 1 81.25 29 SER B CA 1
ATOM 1457 C C . SER B 1 29 ? 15.492 -3.24 4.062 1 81.25 29 SER B C 1
ATOM 1459 O O . SER B 1 29 ? 14.977 -2.504 4.906 1 81.25 29 SER B O 1
ATOM 1461 N N . MET B 1 30 ? 15.289 -2.932 2.748 1 89.31 30 MET B N 1
ATOM 1462 C CA . MET B 1 30 ? 14.086 -2.27 2.264 1 89.31 30 MET B CA 1
ATOM 1463 C C . MET B 1 30 ? 12.852 -3.146 2.482 1 89.31 30 MET B C 1
ATOM 1465 O O . MET B 1 30 ? 12.961 -4.375 2.518 1 89.31 30 MET B O 1
ATOM 1469 N N . TYR B 1 31 ? 11.867 -2.363 2.904 1 90.31 31 TYR B N 1
ATOM 1470 C CA . TYR B 1 31 ? 10.633 -3.061 3.27 1 90.31 31 TYR B CA 1
ATOM 1471 C C . TYR B 1 31 ? 9.43 -2.457 2.551 1 90.31 31 TYR B C 1
ATOM 1473 O O . TYR B 1 31 ? 9.32 -1.235 2.432 1 90.31 31 TYR B O 1
ATOM 1481 N N . ASN B 1 32 ? 8.547 -3.264 1.908 1 95.31 32 ASN B N 1
ATOM 1482 C CA . ASN B 1 32 ? 7.273 -2.912 1.282 1 95.31 32 ASN B CA 1
ATOM 1483 C C . ASN B 1 32 ? 6.168 -3.883 1.682 1 95.31 32 ASN B C 1
ATOM 1485 O O . ASN B 1 32 ? 6.086 -4.992 1.151 1 95.31 32 ASN B O 1
ATOM 1489 N N . ARG B 1 33 ? 5.336 -3.445 2.578 1 95.19 33 ARG B N 1
ATOM 1490 C CA . ARG B 1 33 ? 4.301 -4.348 3.078 1 95.19 33 ARG B CA 1
ATOM 1491 C C . ARG B 1 33 ? 2.955 -3.635 3.174 1 95.19 33 ARG B C 1
ATOM 1493 O O . ARG B 1 33 ? 2.877 -2.508 3.666 1 95.19 33 ARG B O 1
ATOM 1500 N N . VAL B 1 34 ? 2.023 -4.328 2.678 1 96.5 34 VAL B N 1
ATOM 1501 C CA . VAL B 1 34 ? 0.638 -3.881 2.773 1 96.5 34 VAL B CA 1
ATOM 1502 C C . VAL B 1 34 ? -0.182 -4.898 3.564 1 96.5 34 VAL B C 1
ATOM 1504 O O . VAL B 1 34 ? -0.067 -6.105 3.342 1 96.5 34 VAL B O 1
ATOM 1507 N N . THR B 1 35 ? -0.929 -4.43 4.492 1 96.06 35 THR B N 1
ATOM 1508 C CA . THR B 1 35 ? -1.886 -5.238 5.238 1 96.06 35 THR B CA 1
ATOM 1509 C C . THR B 1 35 ? -3.293 -4.66 5.117 1 96.06 35 THR B C 1
ATOM 1511 O O . THR B 1 35 ? -3.537 -3.516 5.508 1 96.06 35 THR B O 1
ATOM 1514 N N . LEU B 1 36 ? -4.176 -5.477 4.629 1 95.94 36 LEU B N 1
ATOM 1515 C CA . LEU B 1 36 ? -5.562 -5.07 4.441 1 95.94 36 LEU B CA 1
ATOM 1516 C C . LEU B 1 36 ? -6.512 -6.02 5.168 1 95.94 36 LEU B C 1
ATOM 1518 O O . LEU B 1 36 ? -6.309 -7.234 5.16 1 95.94 36 LEU B O 1
ATOM 1522 N N . VAL B 1 37 ? -7.445 -5.441 5.785 1 95 37 VAL B N 1
ATOM 1523 C CA . VAL B 1 37 ? -8.633 -6.16 6.23 1 95 37 VAL B CA 1
ATOM 1524 C C . VAL B 1 37 ? -9.883 -5.504 5.656 1 95 37 VAL B C 1
ATOM 1526 O O . VAL B 1 37 ? -10.156 -4.332 5.926 1 95 37 VAL B O 1
ATOM 1529 N N . GLY B 1 38 ? -10.531 -6.18 4.855 1 95.88 38 GLY B N 1
ATOM 1530 C CA . GLY B 1 38 ? -11.711 -5.672 4.18 1 95.88 38 GLY B CA 1
ATOM 1531 C C . GLY B 1 38 ? -12.594 -6.77 3.619 1 95.88 38 GLY B C 1
ATOM 1532 O O . GLY B 1 38 ? -12.438 -7.941 3.973 1 95.88 38 GLY B O 1
ATOM 1533 N N . ASN B 1 39 ? -13.547 -6.387 2.834 1 95.12 39 ASN B N 1
ATOM 1534 C CA . ASN B 1 39 ? -14.5 -7.324 2.256 1 95.12 39 ASN B CA 1
ATOM 1535 C C . ASN B 1 39 ? -14.219 -7.57 0.777 1 95.12 39 ASN B C 1
ATOM 1537 O O . ASN B 1 39 ? -13.922 -6.637 0.033 1 95.12 39 ASN B O 1
ATOM 1541 N N . VAL B 1 40 ? -14.375 -8.82 0.5 1 95.69 40 VAL B N 1
ATOM 1542 C CA . VAL B 1 40 ? -14.203 -9.18 -0.903 1 95.69 40 VAL B CA 1
ATOM 1543 C C . VAL B 1 40 ? -15.336 -8.578 -1.733 1 95.69 40 VAL B C 1
ATOM 1545 O O . VAL B 1 40 ? -16.5 -8.641 -1.342 1 95.69 40 VAL B O 1
ATOM 1548 N N . GLY B 1 41 ? -15 -7.957 -2.832 1 95.94 41 GLY B N 1
ATOM 1549 C CA . GLY B 1 41 ? -15.992 -7.398 -3.734 1 95.94 41 GLY B CA 1
ATOM 1550 C C . GLY B 1 41 ? -16.641 -8.445 -4.621 1 95.94 41 GLY B C 1
ATOM 1551 O O . GLY B 1 41 ? -17.719 -8.953 -4.297 1 95.94 41 GLY B O 1
ATOM 1552 N N . GLN B 1 42 ? -16 -8.797 -5.75 1 94.19 42 GLN B N 1
ATOM 1553 C CA . GLN B 1 42 ? -16.5 -9.812 -6.672 1 94.19 42 GLN B CA 1
ATOM 1554 C C . GLN B 1 42 ? -15.719 -11.109 -6.531 1 94.19 42 GLN B C 1
ATOM 1556 O O . GLN B 1 42 ? -14.688 -11.148 -5.859 1 94.19 42 GLN B O 1
ATOM 1561 N N . LEU B 1 43 ? -16.297 -12.078 -7.137 1 93.62 43 LEU B N 1
ATOM 1562 C CA . LEU B 1 43 ? -15.617 -13.375 -7.145 1 93.62 43 LEU B CA 1
ATOM 1563 C C . LEU B 1 43 ? -14.242 -13.266 -7.793 1 93.62 43 LEU B C 1
ATOM 1565 O O . LEU B 1 43 ? -14.086 -12.594 -8.812 1 93.62 43 LEU B O 1
ATOM 1569 N N . PRO B 1 44 ? -13.336 -13.898 -7.215 1 95.25 44 PRO B N 1
ATOM 1570 C CA . PRO B 1 44 ? -12.008 -13.867 -7.828 1 95.25 44 PRO B CA 1
ATOM 1571 C C . PRO B 1 44 ? -11.992 -14.484 -9.227 1 95.25 44 PRO B C 1
ATOM 1573 O O . PRO B 1 44 ? -12.688 -15.469 -9.484 1 95.25 44 PRO B O 1
ATOM 1576 N N . THR B 1 45 ? -11.242 -13.883 -10.086 1 95.38 45 THR B N 1
ATOM 1577 C CA . THR B 1 45 ? -11.078 -14.344 -11.461 1 95.38 45 THR B CA 1
ATOM 1578 C C . THR B 1 45 ? -9.688 -14.945 -11.672 1 95.38 45 THR B C 1
ATOM 1580 O O . THR B 1 45 ? -8.688 -14.367 -11.242 1 95.38 45 THR B O 1
ATOM 1583 N N . PHE B 1 46 ? -9.656 -16.109 -12.367 1 94.31 46 PHE B N 1
ATOM 1584 C CA . PHE B 1 46 ? -8.398 -16.766 -12.688 1 94.31 46 PHE B CA 1
ATOM 1585 C C . PHE B 1 46 ? -7.941 -16.406 -14.102 1 94.31 46 PHE B C 1
ATOM 1587 O O . PHE B 1 46 ? -8.727 -16.5 -15.047 1 94.31 46 PHE B O 1
ATOM 1594 N N . HIS B 1 47 ? -6.746 -15.867 -14.133 1 93.12 47 HIS B N 1
ATOM 1595 C CA . HIS B 1 47 ? -6.117 -15.578 -15.422 1 93.12 47 HIS B CA 1
ATOM 1596 C C . HIS B 1 47 ? -4.988 -16.562 -15.711 1 93.12 47 HIS B C 1
ATOM 1598 O O . HIS B 1 47 ? -3.967 -16.562 -15.023 1 93.12 47 HIS B O 1
ATOM 1604 N N . GLU B 1 48 ? -5.141 -17.312 -16.719 1 89.75 48 GLU B N 1
ATOM 1605 C CA . GLU B 1 48 ? -4.109 -18.266 -17.094 1 89.75 48 GLU B CA 1
ATOM 1606 C C . GLU B 1 48 ? -2.986 -17.609 -17.875 1 89.75 48 GLU B C 1
ATOM 1608 O O . GLU B 1 48 ? -3.238 -16.734 -18.719 1 89.75 48 GLU B O 1
ATOM 1613 N N . PHE B 1 49 ? -1.763 -17.891 -17.484 1 84 49 PHE B N 1
ATOM 1614 C CA . PHE B 1 49 ? -0.654 -17.422 -18.312 1 84 49 PHE B CA 1
ATOM 1615 C C . PHE B 1 49 ? -0.596 -18.172 -19.625 1 84 49 PHE B C 1
ATOM 1617 O O . PHE B 1 49 ? -0.969 -19.344 -19.688 1 84 49 PHE B O 1
ATOM 1624 N N . PRO B 1 50 ? -0.32 -17.391 -20.719 1 71.06 50 PRO B N 1
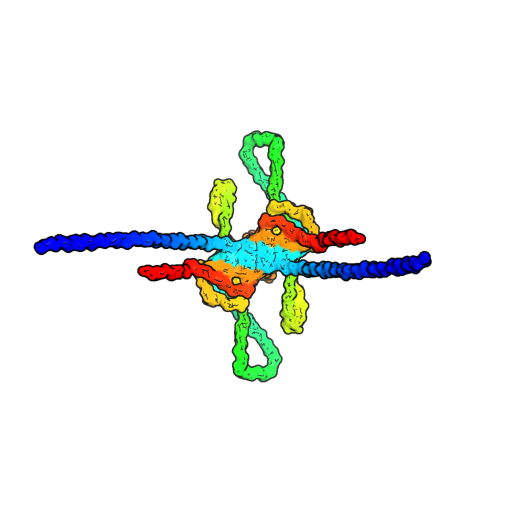ATOM 1625 C CA . PRO B 1 50 ? -0.21 -18.109 -22 1 71.06 50 PRO B CA 1
ATOM 1626 C C . PRO B 1 50 ? 0.888 -19.172 -21.984 1 71.06 50 PRO B C 1
ATOM 1628 O O . PRO B 1 50 ? 1.891 -19.016 -21.281 1 71.06 50 PRO B O 1
ATOM 1631 N N . ALA B 1 51 ? 0.538 -20.281 -22.328 1 59.03 51 ALA B N 1
ATOM 1632 C CA . ALA B 1 51 ? 1.477 -21.406 -22.453 1 59.03 51 ALA B CA 1
ATOM 1633 C C . ALA B 1 51 ? 2.744 -20.969 -23.188 1 59.03 51 ALA B C 1
ATOM 1635 O O . ALA B 1 51 ? 2.68 -20.219 -24.156 1 59.03 51 ALA B O 1
ATOM 1636 N N . ARG B 1 52 ? 3.848 -20.641 -22.406 1 55.41 52 ARG B N 1
ATOM 1637 C CA . ARG B 1 52 ? 5.074 -20.453 -23.172 1 55.41 52 ARG B CA 1
ATOM 1638 C C . ARG B 1 52 ? 5.312 -21.625 -24.125 1 55.41 52 ARG B C 1
ATOM 1640 O O . ARG B 1 52 ? 5.215 -22.781 -23.719 1 55.41 52 ARG B O 1
ATOM 1647 N N . SER B 1 53 ? 5.102 -21.328 -25.328 1 48.72 53 SER B N 1
ATOM 1648 C CA . SER B 1 53 ? 5.418 -22.344 -26.328 1 48.72 53 SER B CA 1
ATOM 1649 C C . SER B 1 53 ? 6.828 -22.891 -26.125 1 48.72 53 SER B C 1
ATOM 1651 O O . SER B 1 53 ? 7.789 -22.125 -26.047 1 48.72 53 SER B O 1
ATOM 1653 N N . GLN B 1 54 ? 6.941 -23.953 -25.375 1 44.41 54 GLN B N 1
ATOM 1654 C CA . GLN B 1 54 ? 8.211 -24.672 -25.312 1 44.41 54 GLN B CA 1
ATOM 1655 C C . GLN B 1 54 ? 8.836 -24.797 -26.703 1 44.41 54 GLN B C 1
ATOM 1657 O O . GLN B 1 54 ? 8.297 -25.484 -27.562 1 44.41 54 GLN B O 1
ATOM 1662 N N . GLU B 1 55 ? 9.445 -23.781 -27.234 1 41.84 55 GLU B N 1
ATOM 1663 C CA . GLU B 1 55 ? 10.117 -24.016 -28.5 1 41.84 55 GLU B CA 1
ATOM 1664 C C . GLU B 1 55 ? 10.875 -25.344 -28.484 1 41.84 55 GLU B C 1
ATOM 1666 O O . GLU B 1 55 ? 11.492 -25.719 -29.484 1 41.84 55 GLU B O 1
ATOM 1671 N N . ASP B 1 56 ? 11.664 -25.781 -27.406 1 37.56 56 ASP B N 1
ATOM 1672 C CA . ASP B 1 56 ? 12.609 -26.812 -27.797 1 37.56 56 ASP B CA 1
ATOM 1673 C C . ASP B 1 56 ? 11.891 -28.109 -28.156 1 37.56 56 ASP B C 1
ATOM 1675 O O . ASP B 1 56 ? 10.938 -28.5 -27.484 1 37.56 56 ASP B O 1
ATOM 1679 N N . GLY B 1 57 ? 11.859 -28.688 -29.359 1 41.06 57 GLY B N 1
ATOM 1680 C CA . GLY B 1 57 ? 11.484 -29.891 -30.094 1 41.06 57 GLY B CA 1
ATOM 1681 C C . GLY B 1 57 ? 11.609 -31.156 -29.25 1 41.06 57 GLY B C 1
ATOM 1682 O O . GLY B 1 57 ? 11.555 -32.25 -29.781 1 41.06 57 GLY B O 1
ATOM 1683 N N . GLY B 1 58 ? 12.469 -31.188 -28.172 1 41.69 58 GLY B N 1
ATOM 1684 C CA . GLY B 1 58 ? 12.625 -32.562 -27.688 1 41.69 58 GLY B CA 1
ATOM 1685 C C . GLY B 1 58 ? 11.336 -33.125 -27.125 1 41.69 58 GLY B C 1
ATOM 1686 O O . GLY B 1 58 ? 10.398 -32.406 -26.828 1 41.69 58 GLY B O 1
ATOM 1687 N N . ALA B 1 59 ? 11.141 -34.469 -27.297 1 40.28 59 ALA B N 1
ATOM 1688 C CA . ALA B 1 59 ? 10.07 -35.375 -26.906 1 40.28 59 ALA B CA 1
ATOM 1689 C C . ALA B 1 59 ? 9.617 -35.125 -25.469 1 40.28 59 ALA B C 1
ATOM 1691 O O . ALA B 1 59 ? 10.352 -35.375 -24.516 1 40.28 59 ALA B O 1
ATOM 1692 N N . VAL B 1 60 ? 8.969 -34.094 -25.172 1 38.97 60 VAL B N 1
ATOM 1693 C CA . VAL B 1 60 ? 8.328 -34.031 -23.859 1 38.97 60 VAL B CA 1
ATOM 1694 C C . VAL B 1 60 ? 7.445 -35.25 -23.641 1 38.97 60 VAL B C 1
ATOM 1696 O O . VAL B 1 60 ? 6.613 -35.594 -24.484 1 38.97 60 VAL B O 1
ATOM 1699 N N . SER B 1 61 ? 7.961 -36.344 -23.094 1 39.31 61 SER B N 1
ATOM 1700 C CA . SER B 1 61 ? 7.16 -37.5 -22.688 1 39.31 61 SER B CA 1
ATOM 1701 C C . SER B 1 61 ? 5.812 -37.062 -22.125 1 39.31 61 SER B C 1
ATOM 1703 O O . SER B 1 61 ? 5.688 -35.969 -21.562 1 39.31 61 SER B O 1
ATOM 1705 N N . GLU B 1 62 ? 4.574 -37.781 -22.469 1 41.22 62 GLU B N 1
ATOM 1706 C CA . GLU B 1 62 ? 3.148 -37.719 -22.156 1 41.22 62 GLU B CA 1
ATOM 1707 C C . GLU B 1 62 ? 2.912 -37.375 -20.688 1 41.22 62 GLU B C 1
ATOM 1709 O O . GLU B 1 62 ? 1.812 -36.969 -20.312 1 41.22 62 GLU B O 1
ATOM 1714 N N . THR B 1 63 ? 3.518 -38.25 -19.828 1 40.72 63 THR B N 1
ATOM 1715 C CA . THR B 1 63 ? 3.02 -38.406 -18.469 1 40.72 63 THR B CA 1
ATOM 1716 C C . THR B 1 63 ? 2.996 -37.062 -17.734 1 40.72 63 THR B C 1
ATOM 1718 O O . THR B 1 63 ? 2.047 -36.75 -17 1 40.72 63 THR B O 1
ATOM 1721 N N . SER B 1 64 ? 4.125 -36.469 -17.5 1 41.34 64 SER B N 1
ATOM 1722 C CA . SER B 1 64 ? 4.285 -35.469 -16.469 1 41.34 64 SER B CA 1
ATOM 1723 C C . SER B 1 64 ? 3.75 -34.125 -16.922 1 41.34 64 SER B C 1
ATOM 1725 O O . SER B 1 64 ? 3.988 -33.094 -16.281 1 41.34 64 SER B O 1
ATOM 1727 N N . SER B 1 65 ? 3.375 -34 -18.172 1 42.72 65 SER B N 1
ATOM 1728 C CA . SER B 1 65 ? 3.197 -32.656 -18.703 1 42.72 65 SER B CA 1
ATOM 1729 C C . SER B 1 65 ? 1.984 -31.953 -18.078 1 42.72 65 SER B C 1
ATOM 1731 O O . SER B 1 65 ? 1.271 -31.219 -18.766 1 42.72 65 SER B O 1
ATOM 1733 N N . ALA B 1 66 ? 1.345 -32.562 -17.156 1 43.75 66 ALA B N 1
ATOM 1734 C CA . ALA B 1 66 ? 0.352 -31.641 -16.594 1 43.75 66 ALA B CA 1
ATOM 1735 C C . ALA B 1 66 ? 0.867 -30.203 -16.594 1 43.75 66 ALA B C 1
ATOM 1737 O O . ALA B 1 66 ? 1.72 -29.844 -15.773 1 43.75 66 ALA B O 1
ATOM 1738 N N . SER B 1 67 ? 1.079 -29.609 -17.719 1 47.09 67 SER B N 1
ATOM 1739 C CA . SER B 1 67 ? 1.33 -28.188 -17.875 1 47.09 67 SER B CA 1
ATOM 1740 C C . SER B 1 67 ? 0.602 -27.359 -16.812 1 47.09 67 SER B C 1
ATOM 1742 O O . SER B 1 67 ? -0.62 -27.219 -16.875 1 47.09 67 SER B O 1
ATOM 1744 N N . THR B 1 68 ? 0.765 -27.672 -15.547 1 49.59 68 THR B N 1
ATOM 1745 C CA . THR B 1 68 ? 0.148 -26.891 -14.484 1 49.59 68 THR B CA 1
ATOM 1746 C C . THR B 1 68 ? -0.046 -25.438 -14.93 1 49.59 68 THR B C 1
ATOM 1748 O O . THR B 1 68 ? 0.925 -24.734 -15.234 1 49.59 68 THR B O 1
ATOM 1751 N N . ALA B 1 69 ? -1.086 -25.188 -15.656 1 55.25 69 ALA B N 1
ATOM 1752 C CA . ALA B 1 69 ? -1.468 -23.844 -16.062 1 55.25 69 ALA B CA 1
ATOM 1753 C C . ALA B 1 69 ? -1.074 -22.812 -14.992 1 55.25 69 ALA B C 1
ATOM 1755 O O . ALA B 1 69 ? -1.528 -22.891 -13.852 1 55.25 69 ALA B O 1
ATOM 1756 N N . THR B 1 70 ? 0.147 -22.297 -15.008 1 79.38 70 THR B N 1
ATOM 1757 C CA . THR B 1 70 ? 0.57 -21.219 -14.109 1 79.38 70 THR B CA 1
ATOM 1758 C C . THR B 1 70 ? -0.236 -19.953 -14.375 1 79.38 70 THR B C 1
ATOM 1760 O O . THR B 1 70 ? -0.488 -19.594 -15.531 1 79.38 70 THR B O 1
ATOM 1763 N N . GLY B 1 71 ? -1.083 -19.547 -13.562 1 89.38 71 GLY B N 1
ATOM 1764 C CA . GLY B 1 71 ? -1.885 -18.344 -13.68 1 89.38 71 GLY B CA 1
ATOM 1765 C C . GLY B 1 71 ? -1.895 -17.516 -12.414 1 89.38 71 GLY B C 1
ATOM 1766 O O . GLY B 1 71 ? -1.099 -17.75 -11.5 1 89.38 71 GLY B O 1
ATOM 1767 N N . VAL B 1 72 ? -2.609 -16.5 -12.562 1 92.75 72 VAL B N 1
ATOM 1768 C CA . VAL B 1 72 ? -2.744 -15.555 -11.453 1 92.75 72 VAL B CA 1
ATOM 1769 C C . VAL B 1 72 ? -4.223 -15.312 -11.156 1 92.75 72 VAL B C 1
ATOM 1771 O O . VAL B 1 72 ? -5.055 -15.344 -12.07 1 92.75 72 VAL B O 1
ATOM 1774 N N . TRP B 1 73 ? -4.531 -15.125 -9.852 1 93.56 73 TRP B N 1
ATOM 1775 C CA . TRP B 1 73 ? -5.871 -14.75 -9.414 1 93.56 73 TRP B CA 1
ATOM 1776 C C . TRP B 1 73 ? -5.957 -13.25 -9.156 1 93.56 73 TRP B C 1
ATOM 1778 O O . TRP B 1 73 ? -5.035 -12.656 -8.586 1 93.56 73 TRP B O 1
ATOM 1788 N N . THR B 1 74 ? -7.125 -12.695 -9.547 1 94.75 74 THR B N 1
ATOM 1789 C CA . THR B 1 74 ? -7.355 -11.289 -9.25 1 94.75 74 THR B CA 1
ATOM 1790 C C . THR B 1 74 ? -8.734 -11.086 -8.609 1 94.75 74 THR B C 1
ATOM 1792 O O . THR B 1 74 ? -9.695 -11.766 -8.984 1 94.75 74 THR B O 1
ATOM 1795 N N . PHE B 1 75 ? -8.859 -10.18 -7.648 1 95 75 PHE B N 1
ATOM 1796 C CA . PHE B 1 75 ? -10.102 -9.75 -7.004 1 95 75 PHE B CA 1
ATOM 1797 C C . PHE B 1 75 ? -9.914 -8.414 -6.305 1 95 75 PHE B C 1
ATOM 1799 O O . PHE B 1 75 ? -8.805 -7.871 -6.27 1 95 75 PHE B O 1
ATOM 1806 N N . SER B 1 76 ? -10.969 -7.91 -5.82 1 96.06 76 SER B N 1
ATOM 1807 C CA . SER B 1 76 ? -10.891 -6.625 -5.137 1 96.06 76 SER B CA 1
ATOM 1808 C C . SER B 1 76 ? -11.305 -6.758 -3.672 1 96.06 76 SER B C 1
ATOM 1810 O O . SER B 1 76 ? -12.102 -7.629 -3.322 1 96.06 76 SER B O 1
ATOM 1812 N N . VAL B 1 77 ? -10.742 -5.906 -2.885 1 95.69 77 VAL B N 1
ATOM 1813 C CA . VAL B 1 77 ? -11.07 -5.812 -1.468 1 95.69 77 VAL B CA 1
ATOM 1814 C C . VAL B 1 77 ? -11.477 -4.379 -1.128 1 95.69 77 VAL B C 1
ATOM 1816 O O . VAL B 1 77 ? -10.766 -3.43 -1.457 1 95.69 77 VAL B O 1
ATOM 1819 N N . ALA B 1 78 ? -12.633 -4.316 -0.533 1 96 78 ALA B N 1
ATOM 1820 C CA . ALA B 1 78 ? -13.117 -3.012 -0.091 1 96 78 ALA B CA 1
ATOM 1821 C C . ALA B 1 78 ? -12.68 -2.721 1.342 1 96 78 ALA B C 1
ATOM 1823 O O . ALA B 1 78 ? -12.867 -3.549 2.236 1 96 78 ALA B O 1
ATOM 1824 N N . THR B 1 79 ? -12.102 -1.612 1.583 1 95.56 79 THR B N 1
ATOM 1825 C CA . THR B 1 79 ? -11.875 -1.079 2.922 1 95.56 79 THR B CA 1
ATOM 1826 C C . THR B 1 79 ? -12.562 0.274 3.088 1 95.56 79 THR B C 1
ATOM 1828 O O . THR B 1 79 ? -12.664 1.046 2.133 1 95.56 79 THR B O 1
ATOM 1831 N N . ASN B 1 80 ? -13.031 0.455 4.277 1 92.62 80 ASN B N 1
ATOM 1832 C CA . ASN B 1 80 ? -13.758 1.692 4.555 1 92.62 80 ASN B CA 1
ATOM 1833 C C . ASN B 1 80 ? -13.07 2.508 5.645 1 92.62 80 ASN B C 1
ATOM 1835 O O . ASN B 1 80 ? -12.477 1.945 6.57 1 92.62 80 ASN B O 1
ATOM 1839 N N . ARG B 1 81 ? -13.164 3.807 5.395 1 85.94 81 ARG B N 1
ATOM 1840 C CA . ARG B 1 81 ? -12.68 4.734 6.414 1 85.94 81 ARG B CA 1
ATOM 1841 C C . ARG B 1 81 ? -13.711 5.824 6.691 1 85.94 81 ARG B C 1
ATOM 1843 O O . ARG B 1 81 ? -14.422 6.262 5.781 1 85.94 81 ARG B O 1
ATOM 1850 N N . SER B 1 82 ? -13.82 6.184 7.969 1 85.88 82 SER B N 1
ATOM 1851 C CA . SER B 1 82 ? -14.734 7.254 8.352 1 85.88 82 SER B CA 1
ATOM 1852 C C . SER B 1 82 ? -13.992 8.578 8.516 1 85.88 82 SER B C 1
ATOM 1854 O O . SER B 1 82 ? -12.953 8.641 9.172 1 85.88 82 SER B O 1
ATOM 1856 N N . LYS B 1 83 ? -14.438 9.523 7.707 1 78.62 83 LYS B N 1
ATOM 1857 C CA . LYS B 1 83 ? -13.852 10.852 7.824 1 78.62 83 LYS B CA 1
ATOM 1858 C C . LYS B 1 83 ? -14.914 11.891 8.164 1 78.62 83 LYS B C 1
ATOM 1860 O O . LYS B 1 83 ? -16.062 11.797 7.711 1 78.62 83 LYS B O 1
ATOM 1865 N N . LYS B 1 84 ? -14.508 12.836 9.023 1 81.12 84 LYS B N 1
ATOM 1866 C CA . LYS B 1 84 ? -15.414 13.922 9.375 1 81.12 84 LYS B CA 1
ATOM 1867 C C . LYS B 1 84 ? -15.383 15.031 8.328 1 81.12 84 LYS B C 1
ATOM 1869 O O . LYS B 1 84 ? -14.32 15.578 8.031 1 81.12 84 LYS B O 1
ATOM 1874 N N . SER B 1 85 ? -16.484 15.172 7.719 1 74.94 85 SER B N 1
ATOM 1875 C CA . SER B 1 85 ? -16.594 16.219 6.711 1 74.94 85 SER B CA 1
ATOM 1876 C C . SER B 1 85 ? -16.562 17.609 7.348 1 74.94 85 SER B C 1
ATOM 1878 O O . SER B 1 85 ? -16.594 17.734 8.57 1 74.94 85 SER B O 1
ATOM 1880 N N . PHE B 1 86 ? -16.297 18.672 6.48 1 73.31 86 PHE B N 1
ATOM 1881 C CA . PHE B 1 86 ? -16.25 20.047 6.934 1 73.31 86 PHE B CA 1
ATOM 1882 C C . PHE B 1 86 ? -17.547 20.422 7.66 1 73.31 86 PHE B C 1
ATOM 1884 O O . PHE B 1 86 ? -17.531 21.234 8.586 1 73.31 86 PHE B O 1
ATOM 1891 N N . THR B 1 87 ? -18.562 19.781 7.281 1 77.19 87 THR B N 1
ATOM 1892 C CA . THR B 1 87 ? -19.859 20.094 7.859 1 77.19 87 THR B CA 1
ATOM 1893 C C . THR B 1 87 ? -20.062 19.344 9.172 1 77.19 87 THR B C 1
ATOM 1895 O O . THR B 1 87 ? -21.078 19.531 9.852 1 77.19 87 THR B O 1
ATOM 1898 N N . GLY B 1 88 ? -19.047 18.609 9.492 1 79.62 88 GLY B N 1
ATOM 1899 C CA . GLY B 1 88 ? -19.125 17.906 10.758 1 79.62 88 GLY B CA 1
ATOM 1900 C C . GLY B 1 88 ? -19.766 16.531 10.625 1 79.62 88 GLY B C 1
ATOM 1901 O O . GLY B 1 88 ? -19.922 15.812 11.617 1 79.62 88 GLY B O 1
ATOM 1902 N N . GLU B 1 89 ? -20.281 16.281 9.453 1 84.12 89 GLU B N 1
ATOM 1903 C CA . GLU B 1 89 ? -20.891 14.969 9.25 1 84.12 89 GLU B CA 1
ATOM 1904 C C . GLU B 1 89 ? -19.844 13.914 8.922 1 84.12 89 GLU B C 1
ATOM 1906 O O . GLU B 1 89 ? -18.844 14.203 8.258 1 84.12 89 GLU B O 1
ATOM 1911 N N . TRP B 1 90 ? -20.078 12.758 9.57 1 85.62 90 TRP B N 1
ATOM 1912 C CA . TRP B 1 90 ? -19.188 11.633 9.266 1 85.62 90 TRP B CA 1
ATOM 1913 C C . TRP B 1 90 ? -19.547 11.016 7.918 1 85.62 90 TRP B C 1
ATOM 1915 O O . TRP B 1 90 ? -20.703 10.68 7.664 1 85.62 90 TRP B O 1
ATOM 1925 N N . VAL B 1 91 ? -18.562 11.078 7.078 1 87.19 91 VAL B N 1
ATOM 1926 C CA . VAL B 1 91 ? -18.75 10.492 5.754 1 87.19 91 VAL B CA 1
ATOM 1927 C C . VAL B 1 91 ? -17.875 9.25 5.617 1 87.19 91 VAL B C 1
ATOM 1929 O O . VAL B 1 91 ? -16.703 9.25 6.016 1 87.19 91 VAL B O 1
ATOM 1932 N N . ARG B 1 92 ? -18.516 8.203 5.141 1 86.44 92 ARG B N 1
ATOM 1933 C CA . ARG B 1 92 ? -17.797 6.957 4.891 1 86.44 92 ARG B CA 1
ATOM 1934 C C . ARG B 1 92 ? -17.203 6.934 3.484 1 86.44 92 ARG B C 1
ATOM 1936 O O . ARG B 1 92 ? -17.906 7.195 2.506 1 86.44 92 ARG B O 1
ATOM 1943 N N . GLU B 1 93 ? -15.844 6.699 3.412 1 89.38 93 GLU B N 1
ATOM 1944 C CA . GLU B 1 93 ? -15.156 6.555 2.131 1 89.38 93 GLU B CA 1
ATOM 1945 C C . GLU B 1 93 ? -14.648 5.129 1.936 1 89.38 93 GLU B C 1
ATOM 1947 O O . GLU B 1 93 ? -14.062 4.543 2.846 1 89.38 93 GLU B O 1
ATOM 1952 N N . THR B 1 94 ? -14.93 4.578 0.706 1 92.5 94 THR B N 1
ATOM 1953 C CA . THR B 1 94 ? -14.523 3.215 0.393 1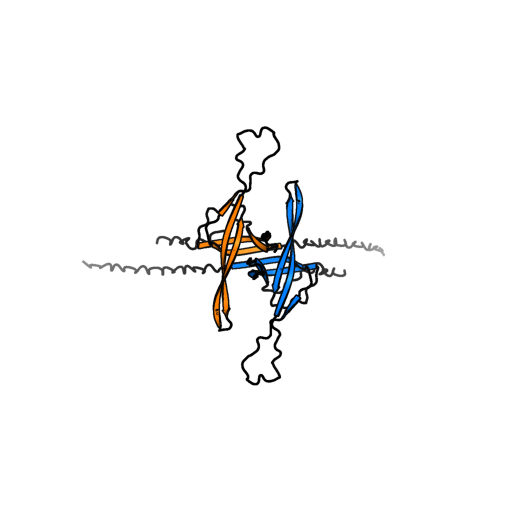 92.5 94 THR B CA 1
ATOM 1954 C C . THR B 1 94 ? -13.336 3.213 -0.566 1 92.5 94 THR B C 1
ATOM 1956 O O . THR B 1 94 ? -13.352 3.914 -1.58 1 92.5 94 THR B O 1
ATOM 1959 N N . ASP B 1 95 ? -12.312 2.512 -0.191 1 92.44 95 ASP B N 1
ATOM 1960 C CA . ASP B 1 95 ? -11.203 2.238 -1.094 1 92.44 95 ASP B CA 1
ATOM 1961 C C . ASP B 1 95 ? -11.281 0.819 -1.649 1 92.44 95 ASP B C 1
ATOM 1963 O O . ASP B 1 95 ? -11.469 -0.139 -0.896 1 92.44 95 ASP B O 1
ATOM 1967 N N . TRP B 1 96 ? -11.156 0.701 -2.955 1 93 96 TRP B N 1
ATOM 1968 C CA . TRP B 1 96 ? -11.148 -0.594 -3.627 1 93 96 TRP B CA 1
ATOM 1969 C C . TRP B 1 96 ? -9.734 -0.988 -4.035 1 93 96 TRP B C 1
ATOM 1971 O O . TRP B 1 96 ? -9.133 -0.356 -4.91 1 93 96 TRP B O 1
ATOM 1981 N N . HIS B 1 97 ? -9.242 -1.954 -3.381 1 94.69 97 HIS B N 1
ATOM 1982 C CA . HIS B 1 97 ? -7.895 -2.441 -3.65 1 94.69 97 HIS B CA 1
ATOM 1983 C C . HIS B 1 97 ? -7.918 -3.611 -4.629 1 94.69 97 HIS B C 1
ATOM 1985 O O . HIS B 1 97 ? -8.594 -4.613 -4.387 1 94.69 97 HIS B O 1
ATOM 1991 N N . ARG B 1 98 ? -7.152 -3.51 -5.68 1 93.62 98 ARG B N 1
ATOM 1992 C CA . ARG B 1 98 ? -6.973 -4.641 -6.586 1 93.62 98 ARG B CA 1
ATOM 1993 C C . ARG B 1 98 ? -5.887 -5.586 -6.074 1 93.62 98 ARG B C 1
ATOM 1995 O O . ARG B 1 98 ? -4.75 -5.168 -5.852 1 93.62 98 ARG B O 1
ATOM 2002 N N . ILE B 1 99 ? -6.25 -6.82 -5.918 1 95.19 99 ILE B N 1
ATOM 2003 C CA . ILE B 1 99 ? -5.332 -7.816 -5.383 1 95.19 99 ILE B CA 1
ATOM 2004 C C . ILE B 1 99 ? -4.938 -8.805 -6.48 1 95.19 99 ILE B C 1
ATOM 2006 O O . ILE B 1 99 ? -5.789 -9.266 -7.242 1 95.19 99 ILE B O 1
ATOM 2010 N N . LYS B 1 100 ? -3.725 -9.055 -6.582 1 94.06 100 LYS 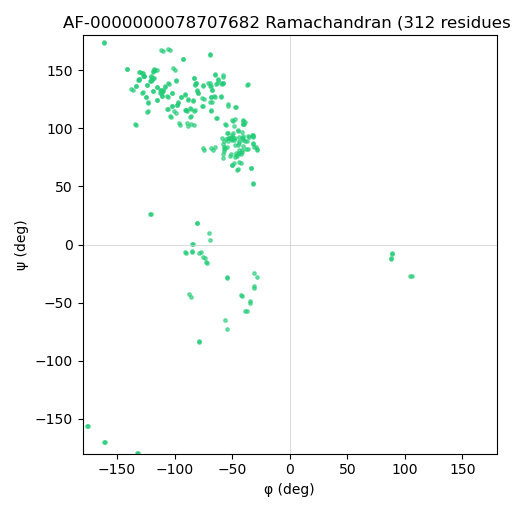B N 1
ATOM 2011 C CA . LYS B 1 100 ? -3.166 -10.133 -7.395 1 94.06 100 LYS B CA 1
ATOM 2012 C C . LYS B 1 100 ? -2.559 -11.227 -6.52 1 94.06 100 LYS B C 1
ATOM 2014 O O . LYS B 1 100 ? -1.767 -10.938 -5.617 1 94.06 100 LYS B O 1
ATOM 2019 N N . SER B 1 101 ? -2.979 -12.461 -6.766 1 94.38 101 SER B N 1
ATOM 2020 C CA . SER B 1 101 ? -2.449 -13.562 -5.977 1 94.38 101 SER B CA 1
ATOM 2021 C C . SER B 1 101 ? -2.045 -14.734 -6.871 1 94.38 101 SER B C 1
ATOM 2023 O O . SER B 1 101 ? -2.805 -15.141 -7.75 1 94.38 101 SER B O 1
ATOM 2025 N N . TYR B 1 102 ? -0.929 -15.289 -6.59 1 91.38 102 TYR B N 1
ATOM 2026 C CA . TYR B 1 102 ? -0.462 -16.469 -7.301 1 91.38 102 TYR B CA 1
ATOM 2027 C C . TYR B 1 102 ? -0.93 -17.75 -6.605 1 91.38 102 TYR B C 1
ATOM 2029 O O . TYR B 1 102 ? -0.725 -18.844 -7.113 1 91.38 102 TYR B O 1
ATOM 2037 N N . ARG B 1 103 ? -1.479 -17.594 -5.543 1 90.81 103 ARG B N 1
ATOM 2038 C CA . ARG B 1 103 ? -2.09 -18.719 -4.84 1 90.81 103 ARG B CA 1
ATOM 2039 C C . ARG B 1 103 ? -3.568 -18.844 -5.195 1 90.81 103 ARG B C 1
ATOM 2041 O O . ARG B 1 103 ? -4.195 -17.875 -5.625 1 90.81 103 ARG B O 1
ATOM 2048 N N . ASP B 1 104 ? -4.031 -20 -4.961 1 90.94 104 ASP B N 1
ATOM 2049 C CA . ASP B 1 104 ? -5.43 -20.266 -5.289 1 90.94 104 ASP B CA 1
ATOM 2050 C C . ASP B 1 104 ? -6.371 -19.484 -4.383 1 90.94 104 ASP B C 1
ATOM 2052 O O . ASP B 1 104 ? -6.258 -19.547 -3.154 1 90.94 104 ASP B O 1
ATOM 2056 N N . MET B 1 105 ? -7.285 -18.75 -5.035 1 92.56 105 MET B N 1
ATOM 2057 C CA . MET B 1 105 ? -8.25 -17.938 -4.289 1 92.56 105 MET B CA 1
ATOM 2058 C C . MET B 1 105 ? -9.68 -18.344 -4.617 1 92.56 105 MET B C 1
ATOM 2060 O O . MET B 1 105 ? -10.609 -17.547 -4.484 1 92.56 105 MET B O 1
ATOM 2064 N N . SER B 1 106 ? -9.914 -19.484 -5 1 91.25 106 SER B N 1
ATOM 2065 C CA . SER B 1 106 ? -11.219 -19.969 -5.438 1 91.25 106 SER B CA 1
ATOM 2066 C C . SER B 1 106 ? -12.172 -20.125 -4.254 1 91.25 106 SER B C 1
ATOM 2068 O O . SER B 1 106 ? -13.383 -20.25 -4.441 1 91.25 106 SER B O 1
ATOM 2070 N N . ASN B 1 107 ? -11.672 -20.125 -3.115 1 91.12 107 ASN B N 1
ATOM 2071 C CA . ASN B 1 107 ? -12.484 -20.359 -1.926 1 91.12 107 ASN B CA 1
ATOM 2072 C C . ASN B 1 107 ? -13.141 -19.078 -1.433 1 91.12 107 ASN B C 1
ATOM 2074 O O . ASN B 1 107 ? -13.977 -19.109 -0.527 1 91.12 107 ASN B O 1
ATOM 2078 N N . LEU B 1 108 ? -12.82 -17.969 -2.021 1 92.88 108 LEU B N 1
ATOM 2079 C CA . LEU B 1 108 ? -13.359 -16.703 -1.548 1 92.88 108 LEU B CA 1
ATOM 2080 C C . LEU B 1 108 ? -14.742 -16.453 -2.131 1 92.88 108 LEU B C 1
ATOM 2082 O O . LEU B 1 108 ? -15 -16.766 -3.297 1 92.88 108 LEU B O 1
ATOM 2086 N N . THR B 1 109 ? -15.602 -15.852 -1.303 1 93.31 109 THR B N 1
ATOM 2087 C CA . THR B 1 109 ? -16.953 -15.469 -1.706 1 93.31 109 THR B CA 1
ATOM 2088 C C . THR B 1 109 ? -17.141 -13.961 -1.583 1 93.31 109 THR B C 1
ATOM 2090 O O . THR B 1 109 ? -16.531 -13.32 -0.723 1 93.31 109 THR B O 1
ATOM 2093 N N . PRO B 1 110 ? -17.938 -13.438 -2.404 1 94.31 110 PRO B N 1
ATOM 2094 C CA . PRO B 1 110 ? -18.203 -12.008 -2.283 1 94.31 110 PRO B CA 1
ATOM 2095 C C . PRO B 1 110 ? -18.766 -11.625 -0.913 1 94.31 110 PRO B C 1
ATOM 2097 O O . PRO B 1 110 ? -19.578 -12.359 -0.345 1 94.31 110 PRO B O 1
ATOM 2100 N N . GLY B 1 111 ? -18.281 -10.508 -0.419 1 93.31 111 GLY B N 1
ATOM 2101 C CA . GLY B 1 111 ? -18.766 -10.023 0.864 1 93.31 111 GLY B CA 1
ATOM 2102 C C . GLY B 1 111 ? -18 -10.586 2.045 1 93.31 111 GLY B C 1
ATOM 2103 O O . GLY B 1 111 ? -18.125 -10.086 3.166 1 93.31 111 GLY B O 1
ATOM 2104 N N . GLN B 1 112 ? -17.219 -11.562 1.822 1 91.81 112 GLN B N 1
ATOM 2105 C CA . GLN B 1 112 ? -16.422 -12.195 2.879 1 91.81 112 GLN B CA 1
ATOM 2106 C C . GLN B 1 112 ? -15.336 -11.258 3.391 1 91.81 112 GLN B C 1
ATOM 2108 O O . GLN B 1 112 ? -14.695 -10.555 2.605 1 91.81 112 GLN B O 1
ATOM 2113 N N . LYS B 1 113 ? -15.227 -11.258 4.738 1 92.75 113 LYS B N 1
ATOM 2114 C CA . LYS B 1 113 ? -14.109 -10.516 5.324 1 92.75 113 LYS B CA 1
ATOM 2115 C C . LYS B 1 113 ? -12.797 -11.273 5.156 1 92.75 113 LYS B C 1
ATOM 2117 O O . LYS B 1 113 ? -12.734 -12.477 5.414 1 92.75 113 LYS B O 1
ATOM 2122 N N . VAL B 1 114 ? -11.719 -10.539 4.781 1 93.31 114 VAL B N 1
ATOM 2123 C CA . VAL B 1 114 ? -10.453 -11.219 4.539 1 93.31 114 VAL B CA 1
ATOM 2124 C C . VAL B 1 114 ? -9.297 -10.359 5.059 1 93.31 114 VAL B C 1
ATOM 2126 O O . VAL B 1 114 ? -9.414 -9.141 5.137 1 93.31 114 VAL B O 1
ATOM 2129 N N . LEU B 1 115 ? -8.289 -11.047 5.426 1 94.06 115 LEU B N 1
ATOM 2130 C CA . LEU B 1 115 ? -6.984 -10.445 5.684 1 94.06 115 LEU B CA 1
ATOM 2131 C C . LEU B 1 115 ? -6.027 -10.695 4.52 1 94.06 115 LEU B C 1
ATOM 2133 O O . LEU B 1 115 ? -5.773 -11.844 4.16 1 94.06 115 LEU B O 1
ATOM 2137 N N . VAL B 1 116 ? -5.547 -9.594 3.875 1 95.12 116 VAL B N 1
ATOM 2138 C CA . VAL B 1 116 ? -4.594 -9.703 2.775 1 95.12 116 VAL B CA 1
ATOM 2139 C C . VAL B 1 116 ? -3.266 -9.062 3.182 1 95.12 116 VAL B C 1
ATOM 2141 O O . VAL B 1 116 ? -3.23 -7.91 3.615 1 95.12 116 VAL B O 1
ATOM 2144 N N . GLU B 1 117 ? -2.273 -9.812 3.092 1 95.12 117 GLU B N 1
ATOM 2145 C CA . GLU B 1 117 ? -0.907 -9.32 3.246 1 95.12 117 GLU B CA 1
ATOM 2146 C C . GLU B 1 117 ? -0.119 -9.461 1.947 1 95.12 117 GLU B C 1
ATOM 2148 O O . GLU B 1 117 ? -0.169 -10.5 1.294 1 95.12 117 GLU B O 1
ATOM 2153 N N . GLY B 1 118 ? 0.613 -8.359 1.631 1 95.88 118 GLY B N 1
ATOM 2154 C CA . GLY B 1 118 ? 1.363 -8.383 0.386 1 95.88 118 GLY B CA 1
ATOM 2155 C C . GLY B 1 118 ? 2.23 -7.156 0.182 1 95.88 118 GLY B C 1
ATOM 2156 O O . GLY B 1 118 ? 2.709 -6.562 1.149 1 95.88 118 GLY B O 1
ATOM 2157 N N . GLU B 1 119 ? 2.523 -6.875 -1.07 1 94.62 119 GLU B N 1
ATOM 2158 C CA . GLU B 1 119 ? 3.332 -5.734 -1.489 1 94.62 119 GLU B CA 1
ATOM 2159 C C . GLU B 1 119 ? 2.615 -4.914 -2.559 1 94.62 119 GLU B C 1
ATOM 2161 O O . GLU B 1 119 ? 1.837 -5.457 -3.346 1 94.62 119 GLU B O 1
ATOM 2166 N N . ILE B 1 120 ? 2.857 -3.637 -2.531 1 93.38 120 ILE B N 1
ATOM 2167 C CA . ILE B 1 120 ? 2.342 -2.773 -3.588 1 93.38 120 ILE B CA 1
ATOM 2168 C C . ILE B 1 120 ? 3.236 -2.875 -4.82 1 93.38 120 ILE B C 1
ATOM 2170 O O . ILE B 1 120 ? 4.465 -2.811 -4.711 1 93.38 120 ILE B O 1
ATOM 2174 N N . ARG B 1 121 ? 2.66 -3.072 -5.898 1 91 121 ARG B N 1
ATOM 2175 C CA . ARG B 1 121 ? 3.352 -3.078 -7.184 1 91 121 ARG B CA 1
ATOM 2176 C C . ARG B 1 121 ? 2.68 -2.131 -8.172 1 91 121 ARG B C 1
ATOM 2178 O O . ARG B 1 121 ? 1.456 -1.988 -8.172 1 91 121 ARG B O 1
ATOM 2185 N N . TYR B 1 122 ? 3.57 -1.537 -8.992 1 87.06 122 TYR B N 1
ATOM 2186 C CA . TYR B 1 122 ? 3.076 -0.549 -9.945 1 87.06 122 TYR B CA 1
ATOM 2187 C C . TYR B 1 122 ? 3.219 -1.052 -11.375 1 87.06 122 TYR B C 1
ATOM 2189 O O . TYR B 1 122 ? 4.219 -1.687 -11.719 1 87.06 122 TYR B O 1
ATOM 2197 N N . TRP B 1 123 ? 2.168 -0.945 -12.047 1 78.25 123 TRP B N 1
ATOM 2198 C CA . TRP B 1 123 ? 2.195 -1.34 -13.453 1 78.25 123 TRP B CA 1
ATOM 2199 C C . TRP B 1 123 ? 1.815 -0.171 -14.359 1 78.25 123 TRP B C 1
ATOM 2201 O O . TRP B 1 123 ? 1.052 0.71 -13.953 1 78.25 123 TRP B O 1
ATOM 2211 N N . ARG B 1 124 ? 2.639 -0.168 -15.547 1 70.56 124 ARG B N 1
ATOM 2212 C CA . ARG B 1 124 ? 2.334 0.858 -16.547 1 70.56 124 ARG B CA 1
ATOM 2213 C C . ARG B 1 124 ? 1.414 0.313 -17.625 1 70.56 124 ARG B C 1
ATOM 2215 O O . ARG B 1 124 ? 1.622 -0.794 -18.125 1 70.56 124 ARG B O 1
ATOM 2222 N N . SER B 1 125 ? 0.192 0.646 -17.547 1 64.44 125 SER B N 1
ATOM 2223 C CA . SER B 1 125 ? -0.655 0.212 -18.656 1 64.44 125 SER B CA 1
ATOM 2224 C C . SER B 1 125 ? -0.865 1.335 -19.672 1 64.44 125 SER B C 1
ATOM 2226 O O . SER B 1 125 ? -0.866 2.512 -19.312 1 64.44 125 SER B O 1
ATOM 2228 N N . GLY B 1 126 ? -0.289 1.091 -20.891 1 56.16 126 GLY B N 1
ATOM 2229 C CA . GLY B 1 126 ? -0.365 2.012 -22.016 1 56.16 126 GLY B CA 1
ATOM 2230 C C . GLY B 1 126 ? -1.77 2.17 -22.562 1 56.16 126 GLY B C 1
ATOM 2231 O O . GLY B 1 126 ? -2.561 1.224 -22.531 1 56.16 126 GLY B O 1
ATOM 2232 N N . GLU B 1 127 ? -2.504 2.98 -21.922 1 52.59 127 GLU B N 1
ATOM 2233 C CA . GLU B 1 127 ? -3.635 3.141 -22.844 1 52.59 127 GLU B CA 1
ATOM 2234 C C . GLU B 1 127 ? -3.176 3.641 -24.203 1 52.59 127 GLU B C 1
ATOM 2236 O O . GLU B 1 127 ? -2.125 4.277 -24.312 1 52.59 127 GLU B O 1
ATOM 2241 N N . LYS B 1 128 ? -3.887 3.146 -25.156 1 48.94 128 LYS B N 1
ATOM 2242 C CA . LYS B 1 128 ? -3.771 3.523 -26.562 1 48.94 128 LYS B CA 1
ATOM 2243 C C . LYS B 1 128 ? -3.424 5 -26.703 1 48.94 128 LYS B C 1
ATOM 2245 O O . LYS B 1 128 ? -2.715 5.387 -27.641 1 48.94 128 LYS B O 1
ATOM 2250 N N . SER B 1 129 ? -4.105 5.793 -26.078 1 51.25 129 SER B N 1
ATOM 2251 C CA . SER B 1 129 ? -3.99 7.172 -26.547 1 51.25 129 SER B CA 1
ATOM 2252 C C . SER B 1 129 ? -2.738 7.84 -26 1 51.25 129 SER B C 1
ATOM 2254 O O . SER B 1 129 ? -2.602 9.062 -26.062 1 51.25 129 SER B O 1
ATOM 2256 N N . GLY B 1 130 ? -1.81 7.121 -25.547 1 52.97 130 GLY B N 1
ATOM 2257 C CA . GLY B 1 130 ? -0.527 7.766 -25.312 1 52.97 130 GLY B CA 1
ATOM 2258 C C . GLY B 1 130 ? -0.233 7.988 -23.844 1 52.97 130 GLY B C 1
ATOM 2259 O O . GLY B 1 130 ? 0.848 8.461 -23.484 1 52.97 130 GLY B O 1
ATOM 2260 N N . THR B 1 131 ? -1.304 8.117 -23.094 1 53.31 131 THR B N 1
ATOM 2261 C CA . THR B 1 131 ? -0.967 8.492 -21.734 1 53.31 131 THR B CA 1
ATOM 2262 C C . THR B 1 131 ? -0.672 7.258 -20.891 1 53.31 131 THR B C 1
ATOM 2264 O O . THR B 1 131 ? -1.473 6.32 -20.844 1 53.31 131 THR B O 1
ATOM 2267 N N . GLU B 1 132 ? 0.544 7.125 -20.562 1 55.84 132 GLU B N 1
ATOM 2268 C CA . GLU B 1 132 ? 1.021 6.07 -19.672 1 55.84 132 GLU B CA 1
ATOM 2269 C C . GLU B 1 132 ? 0.28 6.098 -18.344 1 55.84 132 GLU B C 1
ATOM 2271 O O . GLU B 1 132 ? 0.184 7.145 -17.703 1 55.84 132 GLU B O 1
ATOM 2276 N N . ILE B 1 133 ? -0.733 5.102 -18.156 1 59.66 133 ILE B N 1
ATOM 2277 C CA . ILE B 1 133 ? -1.491 4.984 -16.922 1 59.66 133 ILE B CA 1
ATOM 2278 C C . ILE B 1 133 ? -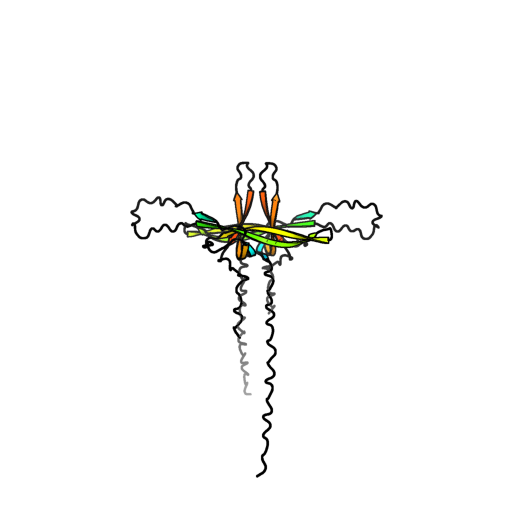0.721 4.117 -15.93 1 59.66 133 ILE B C 1
ATOM 2280 O O . ILE B 1 133 ? -0.248 3.033 -16.281 1 59.66 133 ILE B O 1
ATOM 2284 N N . HIS B 1 134 ? -0.308 4.84 -14.68 1 63.91 134 HIS B N 1
ATOM 2285 C CA . HIS B 1 134 ? 0.287 4.051 -13.602 1 63.91 134 HIS B CA 1
ATOM 2286 C C . HIS B 1 134 ? -0.782 3.506 -12.664 1 63.91 134 HIS B C 1
ATOM 2288 O O . HIS B 1 134 ? -1.581 4.27 -12.117 1 63.91 134 HIS B O 1
ATOM 2294 N N . ALA B 1 135 ? -1.077 2.256 -12.828 1 73.44 135 ALA B N 1
ATOM 2295 C CA . ALA B 1 135 ? -1.957 1.573 -11.883 1 73.44 135 ALA B CA 1
ATOM 2296 C C . ALA B 1 135 ? -1.153 0.747 -10.883 1 73.44 135 ALA B C 1
ATOM 2298 O O . ALA B 1 135 ? 0.048 0.536 -11.07 1 73.44 135 ALA B O 1
ATOM 2299 N N . ASN B 1 136 ? -1.784 0.645 -9.68 1 77.25 136 ASN B N 1
ATOM 2300 C CA . ASN B 1 136 ? -1.128 -0.205 -8.695 1 77.25 136 ASN B CA 1
ATOM 2301 C C . ASN B 1 136 ? -1.981 -1.421 -8.344 1 77.25 136 ASN B C 1
ATOM 2303 O O . ASN B 1 136 ? -3.201 -1.399 -8.516 1 77.25 136 ASN B O 1
ATOM 2307 N N . LYS B 1 137 ? -1.307 -2.463 -8.008 1 87.62 137 LYS B N 1
ATOM 2308 C CA . LYS B 1 137 ? -1.919 -3.656 -7.434 1 87.62 137 LYS B CA 1
ATOM 2309 C C . LYS B 1 137 ? -1.185 -4.094 -6.168 1 87.62 137 LYS B C 1
ATOM 2311 O O . LYS B 1 137 ? 0.001 -3.801 -6 1 87.62 137 LYS B O 1
ATOM 2316 N N . VAL B 1 138 ? -1.971 -4.641 -5.34 1 95.12 138 VAL B N 1
ATOM 2317 C CA . VAL B 1 138 ? -1.371 -5.332 -4.207 1 95.12 138 VAL B CA 1
ATOM 2318 C C . VAL B 1 138 ? -1.136 -6.797 -4.559 1 95.12 138 VAL B C 1
ATOM 2320 O O . VAL B 1 138 ? -2.08 -7.527 -4.867 1 95.12 138 VAL B O 1
ATOM 2323 N N . VAL B 1 139 ? 0.063 -7.191 -4.586 1 94.56 139 VAL B N 1
ATOM 2324 C CA . VAL B 1 139 ? 0.4 -8.594 -4.812 1 94.56 139 VAL B CA 1
ATOM 2325 C C . VAL B 1 139 ? 0.466 -9.328 -3.479 1 94.56 139 VAL B C 1
ATOM 2327 O O . VAL B 1 139 ? 1.347 -9.062 -2.656 1 94.56 139 VAL B O 1
ATOM 2330 N N . ALA B 1 140 ? -0.45 -10.273 -3.326 1 95.25 140 ALA B N 1
ATOM 2331 C CA . ALA B 1 140 ? -0.593 -10.961 -2.049 1 95.25 140 ALA B CA 1
ATOM 2332 C C . ALA B 1 140 ? 0.442 -12.07 -1.907 1 95.25 140 ALA B C 1
ATOM 2334 O O . ALA B 1 140 ? 0.737 -12.781 -2.873 1 95.25 140 ALA B O 1
ATOM 2335 N N . PHE B 1 141 ? 1.058 -12.219 -0.658 1 87.69 141 PHE B N 1
ATOM 2336 C CA . PHE B 1 141 ? 1.991 -13.281 -0.322 1 87.69 141 PHE B CA 1
ATOM 2337 C C . PHE B 1 141 ? 1.245 -14.531 0.145 1 87.69 141 PHE B C 1
ATOM 2339 O O . PHE B 1 141 ? 1.703 -15.656 -0.073 1 87.69 141 PHE B O 1
ATOM 2346 N N . ASN B 1 142 ? 0.285 -14.258 0.999 1 77 142 ASN B N 1
ATOM 2347 C CA . ASN B 1 142 ? -0.404 -15.352 1.677 1 77 142 ASN B CA 1
ATOM 2348 C C . ASN B 1 142 ? -1.84 -15.5 1.184 1 77 142 ASN B C 1
ATOM 2350 O O . ASN B 1 142 ? -2.34 -14.648 0.447 1 77 142 ASN B O 1
ATOM 2354 N N . HIS B 1 143 ? -2.34 -16.641 1.583 1 74.38 143 HIS B N 1
ATOM 2355 C CA . HIS B 1 143 ? -3.779 -16.828 1.429 1 74.38 143 HIS B CA 1
ATOM 2356 C C . HIS B 1 143 ? -4.555 -15.898 2.361 1 74.38 143 HIS B C 1
ATOM 2358 O O . HIS B 1 143 ? -4.258 -15.82 3.557 1 74.38 143 HIS B O 1
ATOM 2364 N N . PRO B 1 144 ? -5.398 -15.109 1.71 1 75.19 144 PRO B N 1
ATOM 2365 C CA . PRO B 1 144 ? -6.223 -14.273 2.588 1 75.19 144 PRO B CA 1
ATOM 2366 C C . PRO B 1 144 ? -6.973 -15.086 3.641 1 75.19 144 PRO B C 1
ATOM 2368 O O . PRO B 1 144 ? -7.562 -16.125 3.32 1 75.19 144 PRO B O 1
ATOM 2371 N N . ALA B 1 145 ? -6.703 -14.82 4.891 1 71.75 145 ALA B N 1
ATOM 2372 C CA . ALA B 1 145 ? -7.414 -15.477 5.988 1 71.75 145 ALA B CA 1
ATOM 2373 C C . ALA B 1 145 ? -8.828 -14.922 6.137 1 71.75 145 ALA B C 1
ATOM 2375 O O . ALA B 1 145 ? -9.039 -13.711 6.004 1 71.75 145 ALA B O 1
ATOM 2376 N N . THR B 1 146 ? -9.812 -15.836 6.094 1 67.31 146 THR B N 1
ATOM 2377 C CA . THR B 1 146 ? -11.211 -15.461 6.266 1 67.31 146 THR B CA 1
ATOM 2378 C C . THR B 1 146 ? -11.562 -15.344 7.746 1 67.31 146 THR B C 1
ATOM 2380 O O . THR B 1 146 ? -11.109 -16.156 8.555 1 67.31 146 THR B O 1
ATOM 2383 N N . HIS B 1 147 ? -11.641 -14.203 8.219 1 59 147 HIS B N 1
ATOM 2384 C CA . HIS B 1 147 ? -12.305 -14.188 9.516 1 59 147 HIS B CA 1
ATOM 2385 C C . HIS B 1 147 ? -13.812 -14.391 9.359 1 59 147 HIS B C 1
ATOM 2387 O O . HIS B 1 147 ? -14.477 -13.633 8.648 1 59 147 HIS B O 1
ATOM 2393 N N . GLN B 1 148 ? -14.195 -15.711 9.211 1 51.69 148 GLN B N 1
ATOM 2394 C CA . GLN B 1 148 ? -15.633 -15.945 9.25 1 51.69 148 GLN B CA 1
ATOM 2395 C C . GLN B 1 148 ? -16.266 -15.32 10.492 1 51.69 148 GLN B C 1
ATOM 2397 O O . GLN B 1 148 ? -15.758 -15.5 11.602 1 51.69 148 GLN B O 1
ATOM 2402 N N . LEU B 1 149 ? -16.688 -14.227 10.453 1 46.81 149 LEU B N 1
ATOM 2403 C CA . LEU B 1 149 ? -17.547 -13.781 11.531 1 46.81 149 LEU B CA 1
ATOM 2404 C C . LEU B 1 149 ? -18.359 -14.945 12.102 1 46.81 149 LEU B C 1
ATOM 2406 O O . LEU B 1 149 ? -18.766 -14.914 13.258 1 46.81 149 LEU B O 1
ATOM 2410 N N . GLY B 1 150 ? -18.766 -15.883 11.25 1 44.03 150 GLY B N 1
ATOM 2411 C CA . GLY B 1 150 ? -19.688 -16.906 11.711 1 44.03 150 GLY B CA 1
ATOM 2412 C C . GLY B 1 150 ? -19.047 -17.938 12.609 1 44.03 150 GLY B C 1
ATOM 2413 O O . GLY B 1 150 ? -19.625 -19 12.867 1 44.03 150 GLY B O 1
ATOM 2414 N N . ASP B 1 151 ? -17.766 -18.031 12.75 1 43.06 151 ASP B N 1
ATOM 2415 C CA . ASP B 1 151 ? -17.578 -19.188 13.617 1 43.06 151 ASP B CA 1
ATOM 2416 C C . ASP B 1 151 ? -18.328 -19.031 14.93 1 43.06 151 ASP B C 1
ATOM 2418 O O . ASP B 1 151 ? -18.062 -18.109 15.711 1 43.06 151 ASP B O 1
ATOM 2422 N N . GLU B 1 152 ? -19.562 -19.344 14.945 1 41.28 152 GLU B N 1
ATOM 2423 C CA . GLU B 1 152 ? -20.406 -19.719 16.078 1 41.28 152 GLU B CA 1
ATOM 2424 C C . GLU B 1 152 ? -19.578 -20.406 17.172 1 41.28 152 GLU B C 1
ATOM 2426 O O . GLU B 1 152 ? -18.953 -21.438 16.922 1 41.28 152 GLU B O 1
ATOM 2431 N N . VAL B 1 153 ? -18.984 -19.688 17.984 1 41.19 153 VAL B N 1
ATOM 2432 C CA . VAL B 1 153 ? -18.609 -20.375 19.219 1 41.19 153 VAL B CA 1
ATOM 2433 C C . VAL B 1 153 ? -19.641 -21.453 19.547 1 41.19 153 VAL B C 1
ATOM 2435 O O . VAL B 1 153 ? -20.844 -21.141 19.672 1 41.19 153 VAL B O 1
ATOM 2438 N N . PRO B 1 154 ? -19.438 -22.609 19.125 1 43.97 154 PRO B N 1
ATOM 2439 C CA . PRO B 1 154 ? -20.391 -23.594 19.641 1 43.97 154 PRO B CA 1
ATOM 2440 C C . PRO B 1 154 ? -20.812 -23.328 21.078 1 43.97 154 PRO B C 1
ATOM 2442 O O . PRO B 1 154 ? -19.969 -23.156 21.953 1 43.97 154 PRO B O 1
ATOM 2445 N N . MET B 1 155 ? -21.906 -22.609 21.328 1 40.06 155 MET B N 1
ATOM 2446 C CA . MET B 1 155 ? -22.422 -22.578 22.688 1 40.06 155 MET B CA 1
ATOM 2447 C C . MET B 1 155 ? -22.328 -23.953 23.344 1 40.06 155 MET B C 1
ATOM 2449 O O . MET B 1 155 ? -22.781 -24.938 22.781 1 40.06 155 MET B O 1
ATOM 2453 N N . PRO B 1 156 ? -21.453 -24.141 24.156 1 39.94 156 PRO B N 1
ATOM 2454 C CA . PRO B 1 156 ? -21.531 -25.438 24.859 1 39.94 156 PRO B CA 1
ATOM 2455 C C . PRO B 1 156 ? -22.969 -25.812 25.219 1 39.94 156 PRO B C 1
ATOM 2457 O O . PRO B 1 156 ? -23.781 -24.938 25.531 1 39.94 156 PRO B O 1
ATOM 2460 N N . GLU B 1 157 ? -23.594 -26.766 24.547 1 39.25 157 GLU B N 1
ATOM 2461 C CA . GLU B 1 157 ? -24.812 -27.375 25.062 1 39.25 157 GLU B CA 1
ATOM 2462 C C . GLU B 1 157 ? -24.734 -27.578 26.578 1 39.25 157 GLU B C 1
ATOM 2464 O O . GLU B 1 157 ? -23.844 -28.25 27.078 1 39.25 157 GLU B O 1
ATOM 2469 N N . ASN B 1 158 ? -25.156 -26.578 27.359 1 31.7 158 ASN B N 1
ATOM 2470 C CA . ASN B 1 158 ? -25.547 -27.016 28.703 1 31.7 158 ASN B CA 1
ATOM 2471 C C . ASN B 1 158 ? -26.781 -27.906 28.656 1 31.7 158 ASN B C 1
ATOM 2473 O O . ASN B 1 158 ? -27.75 -27.625 27.953 1 31.7 158 ASN B O 1
#

pLDDT: mean 71.49, std 21.4, range [31.7, 96.56]

Organism: Batrachochytrium dendrobatidis (strain JAM81 / FGSC 10211) (NCBI:txid684364)

Secondary structure (DSSP, 8-state):
------------------------------EEEEEEEEEE-S--EEEEPP-------S---SSS------EEEEEEEEEEEEEE-TTS-EEEEEEEEEEEESS--TT--TT-EEEEEEEEEEEEEE-TTS-EEEEEEEEESSPPEE--TT--------/------------------------------EEEEEEEEEE-S--EEEEPP-------S---SSS------EEEEEEEEEEEEEE-TTS-EEEEEEEEEEEESS--TT--TT-EEEEEEEEEEEEEE-TTS-EEEEEEEEESSPPEE--TT--------

Foldseek 3Di:
DPPPPPPPPPPPPPPPPPPPPPPPPVPPDDDFKDKDKFFWAAQKDKDFDPPPPPPPPDDPDPPPPPVVRQIKIKTKGKDWDWDQDPVRDTDIDIDIAIEIERDDQRPGHGGFIWIFMFGKDWDFDDDPVGDTDIDIHGYGDDHTDTPPPPPPPPPPPD/DPPPPPPPPPPPPPPPPPPPPPPPPVPPDDDFKDKDKFFWAAQKDKDFDPDPPPPPPPDPDPPPPPVVRQIKIKTKGKDWDWDQDPVRDTDIDIDIAIEIERDDQNPGHGGFIWIFMFGKDWDFDDDPVGDTDIDIHGYGDDHTDTPPPPPPPPPPPD

Nearest PDB structures (foldseek):
  5odn-assembly1_B  TM=8.060E-01  e=3.078E-08  Salinibacter ruber DSM 13855
  5odn-assembly1_E  TM=8.001E-01  e=2.755E-08  Salinibacter ruber DSM 13855
  3ulp-assembly1_B  TM=7.275E-01  e=1.770E-08  Plasmodium falciparum
  1se8-assembly1_A-2  TM=8.603E-01  e=8.979E-07  Deinococcus radiodurans
  2fxq-assembly1_A-2  TM=8.019E-01  e=3.268E-05  Thermus aquaticus

Solvent-accessible surface area (backbone atoms only — not comparable to full-atom values): 19331 Å² total; per-residue (Å²): 135,87,81,77,75,78,74,77,74,73,75,76,73,76,74,74,79,76,76,75,72,73,75,74,73,68,72,82,67,51,36,64,38,31,42,35,23,25,26,28,54,55,63,57,44,80,42,71,50,77,76,73,73,71,73,74,83,68,84,73,68,84,77,78,58,70,69,69,76,58,44,40,28,37,37,35,32,38,31,62,47,81,41,73,40,96,84,66,45,77,42,80,44,76,47,78,42,46,37,37,26,72,56,87,54,81,85,57,50,55,63,39,39,30,37,42,41,26,26,78,43,78,42,78,42,70,43,88,84,68,54,75,30,52,37,65,35,35,41,38,76,56,76,59,46,66,57,61,82,68,71,64,68,74,67,73,85,125,137,86,82,78,78,79,75,78,75,75,75,76,74,74,75,72,80,76,75,75,72,74,74,74,72,68,70,82,70,52,36,64,38,30,42,35,23,27,27,28,53,54,63,56,44,79,44,72,52,76,76,73,75,71,74,74,83,69,84,72,68,82,79,77,55,72,68,68,74,57,42,39,27,38,37,36,33,38,30,61,46,81,41,72,39,97,84,64,46,77,41,80,46,78,47,78,44,45,36,36,27,71,56,88,53,81,84,56,51,55,64,39,39,33,37,42,41,27,27,77,43,78,42,78,43,70,42,88,86,67,56,73,29,52,37,66,34,34,39,38,76,54,76,59,45,64,56,62,81,66,69,65,70,74,68,74,82,124

InterPro domains:
  IPR000424 Primosome PriB/single-strand DNA-binding [PF00436] (69-138)
  IPR000424 Primosome PriB/single-strand DNA-binding [PS50935] (30-142)
  IPR000424 Primosome PriB/single-strand DNA-binding [cd04496] (34-138)
  IPR012340 Nucleic acid-binding, OB-fold [G3DSA:2.40.50.140] (21-146)
  IPR012340 Nucleic acid-binding, OB-fold [SSF50249] (30-155)

Sequence (316 aa):
MNHLTAQFIRKSAAQAPLCRRFSVTTASSMYNRVTLVGNVGQLPTFHEFPARSQEDGGAVSETSSASTATGVWTFSVATNRSKKSFTGEWVRETDWHRIKSYRDMSNLTPGQKVLVEGEIRYWRSGEKSGTEIHANKVVAFNHPATHQLGDEVPMPENMNHLTAQFIRKSAAQAPLCRRFSVTTASSMYNRVTLVGNVGQLPTFHEFPARSQEDGGAVSETSSASTATGVWTFSVATNRSKKSFTGEWVRETDWHRIKSYRDMSNLTPGQKVLVEGEIRYWRSGEKSGTEIHANKVVAFNHPATHQLGDEVPMPEN